Protein AF-A0AAV7YQW1-F1 (afdb_monomer_lite)

Radius of gyration: 39.52 Å; chains: 1; bounding box: 103×61×110 Å

Sequence (310 aa):
MSLFKKTLNNFKSLTEINNVIDSEIGITKYYQNITKQQKNMQTVLGKWSEGESEFKEISNLLNRLIDLNAKRIESSGTIQKARTDFTKSLQVILARYKQYLGVQKVTKQKQSKFQSAEKALSNAKKNLEKAKKKSNFEMKRPILQSAVEKRETDFKKSRREAKVAEENRKQTFKEFQDFKLKTIKDAYTNLYQARLGVIEEEVERLEEQLNELNELPSEIKFSESESESGSVSGSGSGSGSGSGSGSNESEKNESEKDSEQEKEKKEKKEESEEEEVEEDVSSEDEQKEEEKKEEESEETASSDENSEED

Foldseek 3Di:
DDPLVVLLLDPDDLVSLVVSLVVLVVVLVVLVVVLVVLVVVLVVLLVVLVVPPVCVLVSVLSVVVSVLSVVLSVLSVLLSVLSVVLSVLSVVLSVLVVVLVVLVVVLVVLVVQLVVLVVQLVVLVVVLVVLVPDPCNVVCVVVSVVSNVVSVVSNVVSVVVSVVSVVVSVVSVVVSSVSSVVSNVVSVVSSVVSVVVSVVSVVVSVVVSVVSVVPDDPVPVPPPPPPPPDDDDDDDDDDDDDDDDDDDDDDDDDDDDDDDDDDDDDDDDDDDDDDDDDDDDDDPDDPDDDPPDPPPPPDDDDDDDDDDDD

Structure (mmCIF, N/CA/C/O backbone):
data_AF-A0AAV7YQW1-F1
#
_entry.id   AF-A0AAV7YQW1-F1
#
loop_
_atom_site.group_PDB
_atom_site.id
_atom_site.type_symbol
_atom_site.label_atom_id
_atom_site.label_alt_id
_atom_site.label_comp_id
_atom_site.label_asym_id
_atom_site.label_entity_id
_atom_site.label_seq_id
_atom_site.pdbx_PDB_ins_code
_atom_site.Cartn_x
_atom_site.Cartn_y
_atom_site.Cartn_z
_atom_site.occupancy
_atom_site.B_iso_or_equiv
_atom_site.auth_seq_id
_atom_site.auth_comp_id
_atom_site.auth_asym_id
_atom_site.auth_atom_id
_atom_site.pdbx_PDB_model_num
ATOM 1 N N . MET A 1 1 ? -12.960 -15.767 4.783 1.00 50.69 1 MET A N 1
ATOM 2 C CA . MET A 1 1 ? -11.876 -14.750 4.750 1.00 50.69 1 MET A CA 1
ATOM 3 C C . MET A 1 1 ? -12.502 -13.437 4.279 1.00 50.69 1 MET A C 1
ATOM 5 O O . MET A 1 1 ? -13.145 -13.471 3.239 1.00 50.69 1 MET A O 1
ATOM 9 N N . SER A 1 2 ? -12.431 -12.338 5.045 1.00 72.38 2 SER A N 1
ATOM 10 C CA . SER A 1 2 ? -13.184 -11.106 4.724 1.00 72.38 2 SER A CA 1
ATOM 11 C C . SER A 1 2 ? -12.740 -10.471 3.395 1.00 72.38 2 SER A C 1
ATOM 13 O O . SER A 1 2 ? -11.557 -10.529 3.046 1.00 72.38 2 SER A O 1
ATOM 15 N N . LEU A 1 3 ? -13.680 -9.847 2.668 1.00 70.88 3 LEU A N 1
ATOM 16 C CA . LEU A 1 3 ? -13.416 -9.100 1.424 1.00 70.88 3 LEU A CA 1
ATOM 17 C C . LEU A 1 3 ? -12.273 -8.090 1.607 1.00 70.88 3 LEU A C 1
ATOM 19 O O . LEU A 1 3 ? -11.372 -8.017 0.781 1.00 70.88 3 LEU A O 1
ATOM 23 N N . PHE A 1 4 ? -12.243 -7.416 2.756 1.00 71.19 4 PHE A N 1
ATOM 24 C CA . PHE A 1 4 ? -11.226 -6.435 3.127 1.00 71.19 4 PHE A CA 1
ATOM 25 C C . PHE A 1 4 ? -9.796 -7.008 3.162 1.00 71.19 4 PHE A C 1
ATOM 27 O O . PHE A 1 4 ? -8.886 -6.461 2.538 1.00 71.19 4 PHE A O 1
ATOM 34 N N . LYS A 1 5 ? -9.597 -8.171 3.802 1.00 74.12 5 LYS A N 1
ATOM 35 C CA . LYS A 1 5 ? -8.290 -8.855 3.839 1.00 74.12 5 LYS A CA 1
ATOM 36 C C . LYS A 1 5 ? -7.854 -9.309 2.442 1.00 74.12 5 LYS A C 1
ATOM 38 O O . LYS A 1 5 ? -6.669 -9.258 2.113 1.00 74.12 5 LYS A O 1
ATOM 43 N N . LYS A 1 6 ? -8.807 -9.738 1.604 1.00 77.69 6 LYS A N 1
ATOM 44 C CA . LYS A 1 6 ? -8.542 -10.129 0.212 1.00 77.69 6 LYS A CA 1
ATOM 45 C C . LYS A 1 6 ? -8.107 -8.927 -0.631 1.00 77.69 6 LYS A C 1
ATOM 47 O O . LYS A 1 6 ? -7.134 -9.064 -1.372 1.00 77.69 6 LYS A O 1
ATOM 52 N N . THR A 1 7 ? -8.769 -7.778 -0.489 1.00 78.44 7 THR A N 1
ATOM 53 C CA . THR A 1 7 ? -8.411 -6.526 -1.176 1.00 78.44 7 THR A CA 1
ATOM 54 C C . THR A 1 7 ? -7.028 -6.046 -0.755 1.00 78.44 7 THR A C 1
ATOM 56 O O . THR A 1 7 ? -6.182 -5.799 -1.606 1.00 78.44 7 THR A O 1
ATOM 59 N N . LEU A 1 8 ? -6.729 -6.023 0.545 1.00 75.06 8 LEU A N 1
ATOM 60 C CA . LEU A 1 8 ? -5.418 -5.595 1.036 1.00 75.06 8 LEU A CA 1
ATOM 61 C C . LEU A 1 8 ? -4.278 -6.494 0.555 1.00 75.06 8 LEU A C 1
ATOM 63 O O . LEU A 1 8 ? -3.253 -5.999 0.091 1.00 75.06 8 LEU A O 1
ATOM 67 N N . ASN A 1 9 ? -4.459 -7.813 0.559 1.00 75.50 9 ASN A N 1
ATOM 68 C CA . ASN A 1 9 ? -3.420 -8.720 0.072 1.00 75.50 9 ASN A CA 1
ATOM 69 C C . ASN A 1 9 ? -3.227 -8.643 -1.449 1.00 75.50 9 ASN A C 1
ATOM 71 O O . ASN A 1 9 ? -2.113 -8.850 -1.924 1.00 75.50 9 ASN A O 1
ATOM 75 N N . ASN A 1 10 ? -4.258 -8.266 -2.209 1.00 81.50 10 ASN A N 1
ATOM 76 C CA . ASN A 1 10 ? -4.250 -8.367 -3.671 1.00 81.50 10 ASN A CA 1
ATOM 77 C C . ASN A 1 10 ? -4.468 -7.045 -4.417 1.00 81.50 10 ASN A C 1
ATOM 79 O O . ASN A 1 10 ? -4.730 -7.100 -5.617 1.00 81.50 10 ASN A O 1
ATOM 83 N N . PHE A 1 11 ? -4.368 -5.887 -3.752 1.00 84.94 11 PHE A N 1
ATOM 84 C CA . PHE A 1 11 ? -4.568 -4.609 -4.438 1.00 84.94 11 PHE A CA 1
ATOM 85 C C . PHE A 1 11 ? -3.606 -4.458 -5.626 1.00 84.94 11 PHE A C 1
ATOM 87 O O . PHE A 1 11 ? -2.421 -4.801 -5.549 1.00 84.94 11 PHE A O 1
ATOM 94 N N . LYS A 1 12 ? -4.157 -3.959 -6.728 1.00 81.75 12 LYS A N 1
ATOM 95 C CA . LYS A 1 12 ? -3.535 -3.763 -8.036 1.00 81.75 12 LYS A CA 1
ATOM 96 C C . LYS A 1 12 ? -3.369 -2.287 -8.385 1.00 81.75 12 LYS A C 1
ATOM 98 O O . LYS A 1 12 ? -2.669 -1.990 -9.350 1.00 81.75 12 LYS A O 1
ATOM 103 N N . SER A 1 13 ? -4.004 -1.379 -7.643 1.00 86.38 13 SER A N 1
ATOM 104 C CA . SER A 1 13 ? -3.960 0.060 -7.915 1.00 86.38 13 SER A CA 1
ATOM 105 C C . SER A 1 13 ? -3.781 0.907 -6.653 1.00 86.38 13 SER A C 1
ATOM 107 O O . SER A 1 13 ? -4.060 0.465 -5.538 1.00 86.38 13 SER A O 1
ATOM 109 N N . LEU A 1 14 ? -3.325 2.153 -6.844 1.00 89.19 14 LEU A N 1
ATOM 110 C CA . LEU A 1 14 ? -3.267 3.170 -5.784 1.00 89.19 14 LEU A CA 1
ATOM 111 C C . LEU A 1 14 ? -4.664 3.494 -5.241 1.00 89.19 14 LEU A C 1
ATOM 113 O O . LEU A 1 14 ? -4.832 3.679 -4.041 1.00 89.19 14 LEU A O 1
ATOM 117 N N . THR A 1 15 ? -5.664 3.520 -6.118 1.00 90.81 15 THR A N 1
ATOM 118 C CA . THR A 1 15 ? -7.053 3.807 -5.756 1.00 90.81 15 THR A CA 1
ATOM 119 C C . THR A 1 15 ? -7.595 2.787 -4.760 1.00 90.81 15 THR A C 1
ATOM 121 O O . THR A 1 15 ? -8.199 3.166 -3.765 1.00 90.81 15 THR A O 1
ATOM 124 N N . GLU A 1 16 ? -7.329 1.495 -4.966 1.00 89.94 16 GLU A N 1
ATOM 125 C CA . GLU A 1 16 ? -7.819 0.443 -4.066 1.00 89.94 16 GLU A CA 1
ATOM 126 C C . GLU A 1 16 ? -7.273 0.577 -2.639 1.00 89.94 16 GLU A C 1
ATOM 128 O O . GLU A 1 16 ? -8.027 0.416 -1.681 1.00 89.94 16 GLU A O 1
ATOM 133 N N . ILE A 1 17 ? -5.982 0.885 -2.476 1.00 90.94 17 ILE A N 1
ATOM 134 C CA . ILE A 1 17 ? -5.391 1.075 -1.144 1.00 90.94 17 ILE A CA 1
ATOM 135 C C . ILE A 1 17 ? -5.824 2.403 -0.506 1.00 90.94 17 ILE A C 1
ATOM 137 O O . ILE A 1 17 ? -6.075 2.424 0.697 1.00 90.94 17 ILE A O 1
ATOM 141 N N . ASN A 1 18 ? -5.987 3.477 -1.285 1.00 92.62 18 ASN A N 1
ATOM 142 C CA . ASN A 1 18 ? -6.520 4.747 -0.780 1.00 92.62 18 ASN A CA 1
ATOM 143 C C . ASN A 1 18 ? -7.949 4.580 -0.259 1.00 92.62 18 ASN A C 1
ATOM 145 O O . ASN A 1 18 ? -8.215 4.944 0.878 1.00 92.62 18 ASN A O 1
ATOM 149 N N . ASN A 1 19 ? -8.827 3.911 -1.013 1.00 92.62 19 ASN A N 1
ATOM 150 C CA . ASN A 1 19 ? -10.202 3.649 -0.579 1.00 92.62 19 ASN A CA 1
ATOM 151 C C . ASN A 1 19 ? -10.252 2.883 0.754 1.00 92.62 19 ASN A C 1
ATOM 153 O O . ASN A 1 19 ? -11.117 3.131 1.595 1.00 92.62 19 ASN A O 1
ATOM 157 N N . VAL A 1 20 ? -9.321 1.945 0.957 1.00 91.56 20 VAL A N 1
ATOM 158 C CA . VAL A 1 20 ? -9.188 1.206 2.218 1.00 91.56 20 VAL A CA 1
ATOM 159 C C . VAL A 1 20 ? -8.717 2.121 3.355 1.00 91.56 20 VAL A C 1
ATOM 161 O O . VAL A 1 20 ? -9.287 2.064 4.443 1.00 91.56 20 VAL A O 1
ATOM 164 N N . ILE A 1 21 ? -7.723 2.978 3.110 1.00 93.81 21 ILE A N 1
ATOM 165 C CA . ILE A 1 21 ? -7.244 3.970 4.085 1.00 93.81 21 ILE A CA 1
ATOM 166 C C . ILE A 1 21 ? -8.373 4.932 4.474 1.00 93.81 21 ILE A C 1
ATOM 168 O O . ILE A 1 21 ? -8.630 5.114 5.661 1.00 93.81 21 ILE A O 1
ATOM 172 N N . ASP A 1 22 ? -9.084 5.490 3.497 1.00 94.38 22 ASP A N 1
ATOM 173 C CA . ASP A 1 22 ? -10.177 6.439 3.722 1.00 94.38 22 ASP A CA 1
ATOM 174 C C . ASP A 1 22 ? -11.317 5.803 4.520 1.00 94.38 22 ASP A C 1
ATOM 176 O O . ASP A 1 22 ? -11.851 6.412 5.451 1.00 94.38 22 ASP A O 1
ATOM 180 N N . SER A 1 23 ? -11.636 4.539 4.222 1.00 93.12 23 SER A N 1
ATOM 181 C CA . SER A 1 23 ? -12.616 3.764 4.987 1.00 93.12 23 SER A CA 1
ATOM 182 C C . SER A 1 23 ? -12.191 3.597 6.451 1.00 93.12 23 SER A C 1
ATOM 184 O O . SER A 1 23 ? -12.998 3.815 7.353 1.00 93.12 23 SER A O 1
ATOM 186 N N . GLU A 1 24 ? -10.927 3.254 6.722 1.00 92.75 24 GLU A N 1
ATOM 187 C CA . GLU A 1 24 ? -10.419 3.102 8.095 1.00 92.75 24 GLU A CA 1
ATOM 188 C C . GLU A 1 24 ? -10.334 4.435 8.853 1.00 92.75 24 GLU A C 1
ATOM 190 O O . GLU A 1 24 ? -10.650 4.491 10.047 1.00 92.75 24 GLU A O 1
ATOM 195 N N . ILE A 1 25 ? -9.995 5.531 8.169 1.00 93.44 25 ILE A N 1
ATOM 196 C CA . ILE A 1 25 ? -10.067 6.886 8.732 1.00 93.44 25 ILE A CA 1
ATOM 197 C C . ILE A 1 25 ? -11.514 7.223 9.106 1.00 93.44 25 ILE A C 1
ATOM 199 O O . ILE A 1 25 ? -11.765 7.709 10.212 1.00 93.44 25 ILE A O 1
ATOM 203 N N . GLY A 1 26 ? -12.472 6.941 8.218 1.00 93.75 26 GLY A N 1
ATOM 204 C CA . GLY A 1 26 ? -13.898 7.143 8.470 1.00 93.75 26 GLY A CA 1
ATOM 205 C C . GLY A 1 26 ? -14.388 6.361 9.689 1.00 93.75 26 GLY A C 1
ATOM 206 O O . GLY A 1 26 ? -15.017 6.932 10.580 1.00 93.75 26 GLY A O 1
ATOM 207 N N . ILE A 1 27 ? -14.020 5.080 9.786 1.00 91.75 27 ILE A N 1
ATOM 208 C CA . ILE A 1 27 ? -14.344 4.238 10.943 1.00 91.75 27 ILE A CA 1
ATOM 209 C C . ILE A 1 27 ? -13.720 4.806 12.227 1.00 91.75 27 ILE A C 1
ATOM 211 O O . ILE A 1 27 ? -14.386 4.875 13.258 1.00 91.75 27 ILE A O 1
ATOM 215 N N . THR A 1 28 ? -12.464 5.249 12.180 1.00 91.31 28 THR A N 1
ATOM 216 C CA . THR A 1 28 ? -11.779 5.829 13.347 1.00 91.31 28 THR A CA 1
ATOM 217 C C . THR A 1 28 ? -12.490 7.091 13.845 1.00 91.31 28 THR A C 1
ATOM 219 O O . THR A 1 28 ? -12.771 7.200 15.039 1.00 91.31 28 THR A O 1
ATOM 222 N N . LYS A 1 29 ? -12.869 8.002 12.938 1.00 92.50 29 LYS A N 1
ATOM 223 C CA . LYS A 1 29 ? -13.653 9.206 13.269 1.00 92.50 29 LYS A CA 1
ATOM 224 C C . LYS A 1 29 ? -15.017 8.862 13.871 1.00 92.50 29 LYS A C 1
ATOM 226 O O . LYS A 1 29 ? -15.443 9.494 14.836 1.00 92.50 29 LYS A O 1
ATOM 231 N N . TYR A 1 30 ? -15.689 7.844 13.334 1.00 92.75 30 TYR A N 1
ATOM 232 C CA . TYR A 1 30 ? -16.965 7.366 13.866 1.00 92.75 30 TYR A CA 1
ATOM 233 C C . TYR A 1 30 ? -16.835 6.886 15.321 1.00 92.75 30 TYR A C 1
ATOM 235 O O . TYR A 1 30 ? -17.605 7.320 16.179 1.00 92.75 30 TYR A O 1
ATOM 243 N N . TYR A 1 31 ? -15.817 6.077 15.634 1.00 89.75 31 TYR A N 1
ATOM 244 C CA . TYR A 1 31 ? -15.566 5.629 17.009 1.00 89.75 31 TYR A CA 1
ATOM 245 C C . TYR A 1 31 ? -15.214 6.781 17.956 1.00 89.75 31 TYR A C 1
ATOM 247 O O . TYR A 1 31 ? -15.707 6.808 19.081 1.00 89.75 31 TYR A O 1
ATOM 255 N N . GLN A 1 32 ? -14.423 7.759 17.508 1.00 90.06 32 GLN A N 1
ATOM 256 C CA . GLN A 1 32 ? -14.133 8.957 18.304 1.00 90.06 32 GLN A CA 1
ATOM 257 C C . GLN A 1 32 ? -15.413 9.725 18.661 1.00 90.06 32 GLN A C 1
ATOM 259 O O . GLN A 1 32 ? -15.567 10.181 19.797 1.00 90.06 32 GLN A O 1
ATOM 264 N N . ASN A 1 33 ? -16.354 9.834 17.718 1.00 92.94 33 ASN A N 1
ATOM 265 C CA . ASN A 1 33 ? -17.641 10.475 17.970 1.00 92.94 33 ASN A CA 1
ATOM 266 C C . ASN A 1 33 ? -18.491 9.694 18.985 1.00 92.94 33 ASN A C 1
ATOM 268 O O . ASN A 1 33 ? -19.033 10.301 19.907 1.00 92.94 33 ASN A O 1
ATOM 272 N N . ILE A 1 34 ? -18.551 8.361 18.876 1.00 91.00 34 ILE A N 1
ATOM 273 C CA . ILE A 1 34 ? -19.224 7.514 19.878 1.00 91.00 34 ILE A CA 1
ATOM 274 C C . ILE A 1 34 ? -18.603 7.725 21.259 1.00 91.00 34 ILE A C 1
ATOM 276 O O . ILE A 1 34 ? -19.323 7.976 22.221 1.00 91.00 34 ILE A O 1
ATOM 280 N N . THR A 1 35 ? -17.274 7.688 21.371 1.00 91.25 35 THR A N 1
ATOM 281 C CA . THR A 1 35 ? -16.586 7.913 22.648 1.00 91.25 35 THR A CA 1
ATOM 282 C C . THR A 1 35 ? -16.907 9.286 23.235 1.00 91.25 35 THR A C 1
ATOM 284 O O . THR A 1 35 ? -17.133 9.404 24.438 1.00 91.25 35 THR A O 1
ATOM 287 N N . LYS A 1 36 ? -16.988 10.332 22.404 1.00 92.62 36 LYS A N 1
ATOM 288 C CA . LYS A 1 36 ? -17.414 11.665 22.849 1.00 92.62 36 LYS A CA 1
ATOM 289 C C . LYS A 1 36 ? -18.846 11.651 23.395 1.00 92.62 36 LYS A C 1
ATOM 291 O O . LYS A 1 36 ? -19.094 12.215 24.457 1.00 92.62 36 LYS A O 1
ATOM 296 N N . GLN A 1 37 ? -19.776 10.991 22.704 1.00 92.75 37 GLN A N 1
ATOM 297 C CA . GLN A 1 37 ? -21.162 10.854 23.164 1.00 92.75 37 GLN A CA 1
ATOM 298 C C . GLN A 1 37 ? -21.254 10.077 24.486 1.00 92.75 37 GLN A C 1
ATOM 300 O O . GLN A 1 37 ? -21.963 10.508 25.391 1.00 92.75 37 GLN A O 1
ATOM 305 N N . GLN A 1 38 ? -20.487 8.994 24.639 1.00 91.12 38 GLN A N 1
ATOM 306 C CA . GLN A 1 38 ? -20.429 8.212 25.878 1.00 91.12 38 GLN A CA 1
ATOM 307 C C . GLN A 1 38 ? -19.903 9.040 27.061 1.00 91.12 38 GLN A C 1
ATOM 309 O O . GLN A 1 38 ? -20.485 8.986 28.141 1.00 91.12 38 GLN A O 1
ATOM 314 N N . LYS A 1 39 ? -18.860 9.859 26.859 1.00 92.31 39 LYS A N 1
ATOM 315 C CA . LYS A 1 39 ? -18.351 10.783 27.892 1.00 92.31 39 LYS A CA 1
ATOM 316 C C . LYS A 1 39 ? -19.388 11.834 28.298 1.00 92.31 39 LYS A C 1
ATOM 318 O O . LYS A 1 39 ? -19.553 12.126 29.482 1.00 92.31 39 LYS A O 1
ATOM 323 N N . ASN A 1 40 ? -20.116 12.386 27.326 1.00 92.38 40 ASN A N 1
ATOM 324 C CA . ASN A 1 40 ? -21.195 13.334 27.606 1.00 92.38 40 ASN A CA 1
ATOM 325 C C . ASN A 1 40 ? -22.313 12.675 28.426 1.00 92.38 40 ASN A C 1
ATOM 327 O O . ASN A 1 40 ? -22.770 13.257 29.405 1.00 92.38 40 ASN A O 1
ATOM 331 N N . MET A 1 41 ? -22.714 11.452 28.062 1.00 90.69 41 MET A N 1
ATOM 332 C CA . MET A 1 41 ? -23.709 10.674 28.804 1.00 90.69 41 MET A CA 1
ATOM 333 C C . MET A 1 41 ? -23.277 10.444 30.257 1.00 90.69 41 MET A C 1
ATOM 335 O O . MET A 1 41 ? -24.069 10.688 31.159 1.00 90.69 41 MET A O 1
ATOM 339 N N . GLN A 1 42 ? -22.019 10.062 30.503 1.00 90.38 42 GLN A N 1
ATOM 340 C CA . GLN A 1 42 ? -21.493 9.919 31.869 1.00 90.38 42 GLN A CA 1
ATOM 341 C C . GLN A 1 42 ? -21.563 11.210 32.670 1.00 90.38 42 GLN A C 1
ATOM 343 O O . GLN A 1 42 ? -21.934 11.190 33.835 1.00 90.38 42 GLN A O 1
ATOM 348 N N . THR A 1 43 ? -21.229 12.336 32.039 1.00 90.69 43 THR A N 1
ATOM 349 C CA . THR A 1 43 ? -21.280 13.644 32.699 1.00 90.69 43 THR A CA 1
ATOM 350 C C . THR A 1 43 ? -22.711 13.995 33.108 1.00 90.69 43 THR A C 1
ATOM 352 O O . THR A 1 43 ? -22.928 14.546 34.183 1.00 90.69 43 THR A O 1
ATOM 355 N N . VAL A 1 44 ? -23.696 13.682 32.261 1.00 90.69 44 VAL A N 1
ATOM 356 C CA . VAL A 1 44 ? -25.116 13.902 32.572 1.00 90.69 44 VAL A CA 1
ATOM 357 C C . VAL A 1 44 ? -25.581 12.972 33.693 1.00 90.69 44 VAL A C 1
ATOM 359 O O . VAL A 1 44 ? -26.212 13.448 34.631 1.00 90.69 44 VAL A O 1
ATOM 362 N N . LEU A 1 45 ? -25.232 11.682 33.632 1.00 87.25 45 LEU A N 1
ATOM 363 C CA . LEU A 1 45 ? -25.583 10.710 34.673 1.00 87.25 45 LEU A CA 1
ATOM 364 C C . LEU A 1 45 ? -24.959 11.065 36.029 1.00 87.25 45 LEU A C 1
ATOM 366 O O . LEU A 1 45 ? -25.647 10.970 37.037 1.00 87.25 45 LEU A O 1
ATOM 370 N N . GLY A 1 46 ? -23.707 11.532 36.054 1.00 88.38 46 GLY A N 1
ATOM 371 C CA . GLY A 1 46 ? -23.040 11.957 37.290 1.00 88.38 46 GLY A CA 1
ATOM 372 C C . GLY A 1 46 ? -23.692 13.188 37.917 1.00 88.38 46 GLY A C 1
ATOM 373 O O . GLY A 1 46 ? -23.978 13.210 39.105 1.00 88.38 46 GLY A O 1
ATOM 374 N N . LYS A 1 47 ? -24.048 14.193 37.109 1.00 89.31 47 LYS A N 1
ATOM 375 C CA . LYS A 1 47 ? -24.803 15.355 37.613 1.00 89.31 47 LYS A CA 1
ATOM 376 C C . LYS A 1 47 ? -26.179 14.972 38.155 1.00 89.31 47 LYS A C 1
ATOM 378 O O . LYS A 1 47 ? -26.684 15.622 39.064 1.00 89.31 47 LYS A O 1
ATOM 383 N N . TRP A 1 48 ? -26.808 13.958 37.565 1.00 86.31 48 TRP A N 1
ATOM 384 C CA . TRP A 1 48 ? -28.098 13.467 38.033 1.00 86.31 48 TRP A CA 1
ATOM 385 C C . TRP A 1 48 ? -27.964 12.696 39.354 1.00 86.31 48 TRP A C 1
ATOM 387 O O . TRP A 1 48 ? -28.744 12.949 40.270 1.00 86.31 48 TRP A O 1
ATOM 397 N N . SER A 1 49 ? -26.933 11.852 39.504 1.00 85.94 49 SER A N 1
ATOM 398 C CA . SER A 1 49 ? -26.673 11.125 40.756 1.00 85.94 49 SER A CA 1
ATOM 399 C C . SER A 1 49 ? -26.339 12.054 41.930 1.00 85.94 49 SER A C 1
ATOM 401 O O . SER A 1 49 ? -26.702 11.746 43.065 1.00 85.94 49 SER A O 1
ATOM 403 N N . GLU A 1 50 ? -25.712 13.207 41.674 1.00 84.06 50 GLU A N 1
ATOM 404 C CA . GLU A 1 50 ? -25.463 14.264 42.670 1.00 84.06 50 GLU A CA 1
ATOM 405 C C . GLU A 1 50 ? -26.754 14.955 43.156 1.00 84.06 50 GLU A C 1
ATOM 407 O O . GLU A 1 50 ? -26.817 15.418 44.296 1.00 84.06 50 GLU A O 1
ATOM 412 N N . GLY A 1 51 ? -27.782 15.036 42.303 1.00 77.50 51 GLY A N 1
ATOM 413 C CA . GLY A 1 51 ? -29.048 15.717 42.597 1.00 77.50 51 GLY A CA 1
ATOM 414 C C . GLY A 1 51 ? -30.029 14.901 43.446 1.00 77.50 51 GLY A C 1
ATOM 415 O O . GLY A 1 51 ? -30.831 15.483 44.177 1.00 77.50 51 GLY A O 1
ATOM 416 N N . GLU A 1 52 ? -29.956 13.568 43.404 1.00 68.62 52 GLU A N 1
ATOM 417 C CA . GLU A 1 52 ? -30.836 12.664 44.162 1.00 68.62 52 GLU A CA 1
ATOM 418 C C . GLU A 1 52 ? -30.271 12.287 45.542 1.00 68.62 52 GLU A C 1
ATOM 420 O O . GLU A 1 52 ? -30.040 11.122 45.868 1.00 68.62 52 GLU A O 1
ATOM 425 N N . SER A 1 53 ? -30.075 13.283 46.409 1.00 64.56 53 SER A N 1
ATOM 426 C CA . SER A 1 53 ? -29.589 13.037 47.780 1.00 64.56 53 SER A CA 1
ATOM 427 C C . SER A 1 53 ? -30.535 12.178 48.643 1.00 64.56 53 SER A C 1
ATOM 429 O O . SER A 1 53 ? -30.095 11.566 49.621 1.00 64.56 53 SER A O 1
ATOM 431 N N . GLU A 1 54 ? -31.816 12.105 48.265 1.00 72.56 54 GLU A N 1
ATOM 432 C CA . GLU A 1 54 ? -32.860 11.336 48.954 1.00 72.56 54 GLU A CA 1
ATOM 433 C C . GLU A 1 54 ? -32.799 9.828 48.640 1.00 72.56 54 GLU A C 1
ATOM 435 O O . GLU A 1 54 ? -33.212 9.022 49.472 1.00 72.56 54 GLU A O 1
ATOM 440 N N . PHE A 1 55 ? -32.189 9.424 47.517 1.00 79.00 55 PHE A N 1
ATOM 441 C CA . PHE A 1 55 ? -32.076 8.025 47.085 1.00 79.00 55 PHE A CA 1
ATOM 442 C C . PHE A 1 55 ? -30.612 7.572 47.013 1.00 79.00 55 PHE A C 1
ATOM 444 O O . PHE A 1 55 ? -30.075 7.243 45.954 1.00 79.00 55 PHE A O 1
ATOM 451 N N . LYS A 1 56 ? -29.942 7.529 48.173 1.00 81.75 56 LYS A N 1
ATOM 452 C CA . LYS A 1 56 ? -28.508 7.180 48.282 1.00 81.75 56 LYS A CA 1
ATOM 453 C C . LYS A 1 56 ? -28.127 5.865 47.596 1.00 81.75 56 LYS A C 1
ATOM 455 O O . LYS A 1 56 ? -27.042 5.773 47.034 1.00 81.75 56 LYS A O 1
ATOM 460 N N . GLU A 1 57 ? -28.991 4.855 47.640 1.00 81.19 57 GLU A N 1
ATOM 461 C CA . GLU A 1 57 ? -28.743 3.553 47.005 1.00 81.19 57 GLU A CA 1
ATOM 462 C C . GLU A 1 57 ? -28.717 3.659 45.473 1.00 81.19 57 GLU A C 1
ATOM 464 O O . GLU A 1 57 ? -27.807 3.128 44.837 1.00 81.19 57 GLU A O 1
ATOM 469 N N . ILE A 1 58 ? -29.642 4.430 44.891 1.00 81.06 58 ILE A N 1
ATOM 470 C CA . ILE A 1 58 ? -29.696 4.710 43.450 1.00 81.06 58 ILE A CA 1
ATOM 471 C C . ILE A 1 58 ? -28.482 5.545 43.030 1.00 81.06 58 ILE A C 1
ATOM 473 O O . ILE A 1 58 ? -27.815 5.212 42.051 1.00 81.06 58 ILE A O 1
ATOM 477 N N . SER A 1 59 ? -28.137 6.582 43.799 1.00 84.81 59 SER A N 1
ATOM 478 C CA . SER A 1 59 ? -26.947 7.406 43.544 1.00 84.81 59 SER A CA 1
ATOM 479 C C . SER A 1 59 ? -25.656 6.571 43.569 1.00 84.81 59 SER A C 1
ATOM 481 O O . SER A 1 59 ? -24.834 6.668 42.655 1.00 84.81 59 SER A O 1
ATOM 483 N N . ASN A 1 60 ? -25.505 5.670 44.548 1.00 85.25 60 ASN A N 1
ATOM 484 C CA . ASN A 1 60 ? -24.361 4.759 44.635 1.00 85.25 60 ASN A CA 1
ATOM 485 C C . ASN A 1 60 ? -24.280 3.800 43.436 1.00 85.25 60 ASN A C 1
ATOM 487 O O . ASN A 1 60 ? -23.198 3.637 42.871 1.00 85.25 60 ASN A O 1
ATOM 491 N N . LEU A 1 61 ? -25.404 3.204 43.020 1.00 83.75 61 LEU A N 1
ATOM 492 C CA . LEU A 1 61 ? -25.458 2.350 41.829 1.00 83.75 61 LEU A CA 1
ATOM 493 C C . LEU A 1 61 ? -25.060 3.127 40.568 1.00 83.75 61 LEU A C 1
ATOM 495 O O . LEU A 1 61 ? -24.240 2.656 39.782 1.00 83.75 61 LEU A O 1
ATOM 499 N N . LEU A 1 62 ? -25.621 4.323 40.368 1.00 85.06 62 LEU A N 1
ATOM 500 C CA . LEU A 1 62 ? -25.311 5.163 39.211 1.00 85.06 62 LEU A CA 1
ATOM 501 C C . LEU A 1 62 ? -23.823 5.493 39.146 1.00 85.06 62 LEU A C 1
ATOM 503 O O . LEU A 1 62 ? -23.231 5.388 38.074 1.00 85.06 62 LEU A O 1
ATOM 507 N N . ASN A 1 63 ? -23.206 5.829 40.281 1.00 87.31 63 ASN A N 1
ATOM 508 C CA . ASN A 1 63 ? -21.773 6.105 40.348 1.00 87.31 63 ASN A CA 1
ATOM 509 C C . ASN A 1 63 ? -20.944 4.873 39.945 1.00 87.31 63 ASN A C 1
ATOM 511 O O . ASN A 1 63 ? -20.050 4.992 39.107 1.00 87.31 63 ASN A O 1
ATOM 515 N N . ARG A 1 64 ? -21.302 3.671 40.422 1.00 86.56 64 ARG A N 1
ATOM 516 C CA . ARG A 1 64 ? -20.644 2.420 39.995 1.00 86.56 64 ARG A CA 1
ATOM 517 C C . ARG A 1 64 ? -20.819 2.153 38.496 1.00 86.56 64 ARG A C 1
ATOM 519 O O . ARG A 1 64 ? -19.854 1.826 37.808 1.00 86.56 64 ARG A O 1
ATOM 526 N N . LEU A 1 65 ? -22.020 2.349 37.944 1.00 85.62 65 LEU A N 1
ATOM 527 C CA . LEU A 1 65 ? -22.271 2.201 36.503 1.00 85.62 65 LEU A CA 1
ATOM 528 C C . LEU A 1 65 ? -21.486 3.225 35.664 1.00 85.62 65 LEU A C 1
ATOM 530 O O . LEU A 1 65 ? -21.004 2.891 34.575 1.00 85.62 65 LEU A O 1
ATOM 534 N N . ILE A 1 66 ? -21.325 4.456 36.161 1.00 89.75 66 ILE A N 1
ATOM 535 C CA . ILE A 1 66 ? -20.495 5.494 35.535 1.00 89.75 66 ILE A CA 1
ATOM 536 C C . ILE A 1 66 ? -19.031 5.050 35.493 1.00 89.75 66 ILE A C 1
ATOM 538 O O . ILE A 1 66 ? -18.427 5.139 34.418 1.00 89.75 66 ILE A O 1
ATOM 542 N N . ASP A 1 67 ? -18.497 4.526 36.600 1.00 90.25 67 ASP A N 1
ATOM 543 C CA . ASP A 1 67 ? -17.125 4.013 36.696 1.00 90.25 67 ASP A CA 1
ATOM 544 C C . ASP A 1 67 ? -16.893 2.837 35.739 1.00 90.25 67 ASP A C 1
ATOM 546 O O . ASP A 1 67 ? -15.910 2.812 34.991 1.00 90.25 67 ASP A O 1
ATOM 550 N N . LEU A 1 68 ? -17.836 1.892 35.670 1.00 87.81 68 LEU A N 1
ATOM 551 C CA . LEU A 1 68 ? -17.772 0.770 34.728 1.00 87.81 68 LEU A CA 1
ATOM 552 C C . LEU A 1 68 ? -17.776 1.262 33.278 1.00 87.81 68 LEU A C 1
ATOM 554 O O . LEU A 1 68 ? -16.961 0.825 32.460 1.00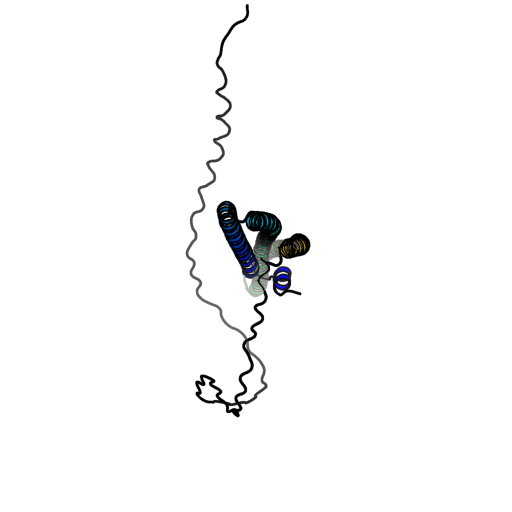 87.81 68 LEU A O 1
ATOM 558 N N . ASN A 1 69 ? -18.621 2.240 32.946 1.00 88.00 69 ASN A N 1
ATOM 559 C CA . ASN A 1 69 ? -18.609 2.837 31.615 1.00 88.00 69 ASN A CA 1
ATOM 560 C C . ASN A 1 69 ? -17.327 3.658 31.343 1.00 88.00 69 ASN A C 1
ATOM 562 O O . ASN A 1 69 ? -16.941 3.817 30.184 1.00 88.00 69 ASN A O 1
ATOM 566 N N . ALA A 1 70 ? -16.630 4.156 32.372 1.00 90.50 70 ALA A N 1
ATOM 567 C CA . ALA A 1 70 ? -15.374 4.892 32.204 1.00 90.50 70 ALA A CA 1
ATOM 568 C C . ALA A 1 70 ? -14.256 3.936 31.794 1.00 90.50 70 ALA A C 1
ATOM 570 O O . ALA A 1 70 ? -13.576 4.191 30.796 1.00 90.50 70 ALA A O 1
ATOM 571 N N . LYS A 1 71 ? -14.175 2.778 32.463 1.00 90.19 71 LYS A N 1
ATOM 572 C CA . LYS A 1 71 ? -13.307 1.666 32.050 1.00 90.19 71 LYS A CA 1
ATOM 573 C C . LYS A 1 71 ? -13.600 1.251 30.600 1.00 90.19 71 LYS A C 1
ATOM 575 O O . LYS A 1 71 ? -12.682 1.055 29.813 1.00 90.19 71 LYS A O 1
ATOM 580 N N . ARG A 1 72 ? -14.875 1.205 30.188 1.00 89.00 72 ARG A N 1
ATOM 581 C CA . ARG A 1 72 ? -15.267 0.899 28.794 1.00 89.00 72 ARG A CA 1
ATOM 582 C C . ARG A 1 72 ? -14.765 1.903 27.772 1.00 89.00 72 ARG A C 1
ATOM 584 O O . ARG A 1 72 ? -14.308 1.521 26.693 1.00 89.00 72 ARG A O 1
ATOM 591 N N . ILE A 1 73 ? -14.846 3.186 28.096 1.00 90.44 73 ILE A N 1
ATOM 592 C CA . ILE A 1 73 ? -14.313 4.248 27.244 1.00 90.44 73 ILE A CA 1
ATOM 593 C C . ILE A 1 73 ? -12.791 4.128 27.112 1.00 90.44 73 ILE A C 1
ATOM 595 O O . ILE A 1 73 ? -12.268 4.310 26.010 1.00 90.44 73 ILE A O 1
ATOM 599 N N . GLU A 1 74 ? -12.095 3.788 28.196 1.00 90.56 74 GLU A N 1
ATOM 600 C CA . GLU A 1 74 ? -10.652 3.540 28.190 1.00 90.56 74 GLU A CA 1
ATOM 601 C C . GLU A 1 74 ? -10.286 2.343 27.298 1.00 90.56 74 GLU A C 1
ATOM 603 O O . GLU A 1 74 ? -9.494 2.505 26.364 1.00 90.56 74 GLU A O 1
ATOM 608 N N . SER A 1 75 ? -10.952 1.194 27.471 1.00 89.56 75 SER A N 1
ATOM 609 C CA . SER A 1 75 ? -10.791 0.010 26.611 1.00 89.56 75 SER A CA 1
ATOM 610 C C . SER A 1 75 ? -11.060 0.345 25.129 1.00 89.56 75 SER A C 1
ATOM 612 O O . SER A 1 75 ? -10.287 -0.016 24.237 1.00 89.56 75 SER A O 1
ATOM 614 N N . SER A 1 76 ? -12.107 1.125 24.826 1.00 88.19 76 SER A N 1
ATOM 615 C CA . SER A 1 76 ? -12.381 1.615 23.461 1.00 88.19 76 SER A CA 1
ATOM 616 C C . SER A 1 76 ? -11.227 2.463 22.898 1.00 88.19 76 SER A C 1
ATOM 618 O O . SER A 1 76 ? -10.923 2.387 21.701 1.00 88.19 76 SER A O 1
ATOM 620 N N . GLY A 1 77 ? -10.542 3.234 23.747 1.00 91.06 77 GLY A N 1
ATOM 621 C CA . GLY A 1 77 ? -9.332 3.978 23.395 1.00 91.06 77 GLY A CA 1
ATOM 622 C C . GLY A 1 77 ? -8.206 3.076 22.877 1.00 91.06 77 GLY A C 1
ATOM 623 O O . GLY A 1 77 ? -7.560 3.412 21.880 1.00 91.06 77 GLY A O 1
ATOM 624 N N . THR A 1 78 ? -8.029 1.889 23.463 1.00 91.38 78 THR A N 1
ATOM 625 C CA . THR A 1 78 ? -7.049 0.885 23.011 1.00 91.38 78 THR A CA 1
ATOM 626 C C . THR A 1 78 ? -7.335 0.407 21.585 1.00 91.38 78 THR A C 1
ATOM 628 O O . THR A 1 78 ? -6.428 0.375 20.746 1.00 91.38 78 THR A O 1
ATOM 631 N N . ILE A 1 79 ? -8.602 0.124 21.249 1.00 91.56 79 ILE A N 1
ATOM 632 C CA . ILE A 1 79 ? -8.995 -0.240 19.873 1.00 91.56 79 ILE A CA 1
ATOM 633 C C . ILE A 1 79 ? -8.758 0.926 18.907 1.00 91.56 79 ILE A C 1
ATOM 635 O O . ILE A 1 79 ? -8.269 0.715 17.794 1.00 91.56 79 ILE A O 1
ATOM 639 N N . GLN A 1 80 ? -9.099 2.156 19.302 1.00 91.81 80 GLN A N 1
ATOM 640 C CA . GLN A 1 80 ? -8.903 3.341 18.459 1.00 91.81 80 GLN A CA 1
ATOM 641 C C . GLN A 1 80 ? -7.423 3.588 18.156 1.00 91.81 80 GLN A C 1
ATOM 643 O O . GLN A 1 80 ? -7.065 3.864 17.006 1.00 91.81 80 GLN A O 1
ATOM 648 N N . LYS A 1 81 ? -6.553 3.429 19.158 1.00 93.00 81 LYS A N 1
ATOM 649 C CA . LYS A 1 81 ? -5.100 3.494 18.978 1.00 93.00 81 LYS A CA 1
ATOM 650 C C . LYS A 1 81 ? -4.625 2.423 17.995 1.00 93.00 81 LYS A C 1
ATOM 652 O O . LYS A 1 81 ? -3.982 2.757 17.002 1.00 93.00 81 LYS A O 1
ATOM 657 N N . ALA A 1 82 ? -5.037 1.169 18.187 1.00 94.00 82 ALA A N 1
ATOM 658 C CA . ALA A 1 82 ? -4.669 0.072 17.293 1.00 94.00 82 ALA A CA 1
ATOM 659 C C . ALA A 1 82 ? -5.153 0.284 15.843 1.00 94.00 82 ALA A C 1
ATOM 661 O O . ALA A 1 82 ? -4.427 -0.018 14.897 1.00 94.00 82 ALA A O 1
ATOM 662 N N . ARG A 1 83 ? -6.350 0.855 15.637 1.00 93.50 83 ARG A N 1
ATOM 663 C CA . ARG A 1 83 ? -6.848 1.243 14.300 1.00 93.50 83 ARG A CA 1
ATOM 664 C C . ARG A 1 83 ? -6.043 2.377 13.673 1.00 93.50 83 ARG A C 1
ATOM 666 O O . ARG A 1 83 ? -5.778 2.356 12.470 1.00 93.50 83 ARG A O 1
ATOM 673 N N . THR A 1 84 ? -5.640 3.354 14.476 1.00 94.19 84 THR A N 1
ATOM 674 C CA . THR A 1 84 ? -4.793 4.458 14.015 1.00 94.19 84 THR A CA 1
ATOM 675 C C . THR A 1 84 ? -3.443 3.924 13.539 1.00 94.19 84 THR A C 1
ATOM 677 O O . THR A 1 84 ? -2.994 4.259 12.444 1.00 94.19 84 THR A O 1
ATOM 680 N N . ASP A 1 85 ? -2.826 3.027 14.306 1.00 95.50 85 ASP A N 1
ATOM 681 C CA . ASP A 1 85 ? -1.545 2.416 13.942 1.00 95.50 85 ASP A CA 1
ATOM 682 C C . ASP A 1 85 ? -1.673 1.458 12.743 1.00 95.50 85 ASP A C 1
ATOM 684 O O . ASP A 1 85 ? -0.793 1.415 11.876 1.00 95.50 85 ASP A O 1
ATOM 688 N N . PHE A 1 86 ? -2.811 0.767 12.611 1.00 95.69 86 PHE A N 1
ATOM 689 C CA . PHE A 1 86 ? -3.160 0.022 11.399 1.00 95.69 86 PHE A CA 1
ATOM 690 C C . PHE A 1 86 ? -3.226 0.943 10.171 1.00 95.69 86 PHE A C 1
ATOM 692 O O . PHE A 1 86 ? -2.606 0.660 9.147 1.00 95.69 86 PHE A O 1
ATOM 699 N N . THR A 1 87 ? -3.899 2.089 10.286 1.00 95.56 87 THR A N 1
ATOM 700 C CA . THR A 1 87 ? -4.017 3.082 9.205 1.00 95.56 87 THR A CA 1
ATOM 701 C C . THR A 1 87 ? -2.652 3.640 8.799 1.00 95.56 87 THR A C 1
ATOM 703 O O . THR A 1 87 ? -2.338 3.691 7.609 1.00 95.56 87 THR A O 1
ATOM 706 N N . LYS A 1 88 ? -1.792 3.980 9.769 1.00 96.50 88 LYS A N 1
ATOM 707 C CA . LYS A 1 88 ? -0.404 4.396 9.498 1.00 96.50 88 LYS A CA 1
ATOM 708 C C . LYS A 1 88 ? 0.366 3.313 8.744 1.00 96.50 88 LYS A C 1
ATOM 710 O O . LYS A 1 88 ? 1.055 3.607 7.772 1.00 96.50 88 LYS A O 1
ATOM 715 N N . SER A 1 89 ? 0.206 2.049 9.133 1.00 96.38 89 SER A N 1
ATOM 716 C CA . SER A 1 89 ? 0.850 0.920 8.451 1.00 96.38 89 SER A CA 1
ATOM 717 C C . SER A 1 89 ? 0.423 0.818 6.979 1.00 96.38 89 SER A C 1
ATOM 719 O O . SER A 1 89 ? 1.259 0.587 6.103 1.00 96.38 89 SER A O 1
ATOM 721 N N . LEU A 1 90 ? -0.856 1.066 6.677 1.00 95.38 90 LEU A N 1
ATOM 722 C CA . LEU A 1 90 ? -1.355 1.138 5.300 1.00 95.38 90 LEU A CA 1
ATOM 723 C C . LEU A 1 90 ? -0.758 2.313 4.515 1.00 95.38 90 LEU A C 1
ATOM 725 O O . LEU A 1 90 ? -0.377 2.143 3.356 1.00 95.38 90 LEU A O 1
ATOM 729 N N . GLN A 1 91 ? -0.622 3.485 5.138 1.00 96.56 91 GLN A N 1
ATOM 730 C CA . GLN A 1 91 ? 0.018 4.651 4.518 1.00 96.56 91 GLN A CA 1
ATOM 731 C C . GLN A 1 91 ? 1.495 4.387 4.186 1.00 96.56 91 GLN A C 1
ATOM 733 O O . GLN A 1 91 ? 1.968 4.778 3.117 1.00 96.56 91 GLN A O 1
ATOM 738 N N . VAL A 1 92 ? 2.217 3.658 5.042 1.00 96.88 92 VAL A N 1
ATOM 739 C CA . VAL A 1 92 ? 3.601 3.244 4.759 1.00 96.88 92 VAL A CA 1
ATOM 740 C C . VAL A 1 92 ? 3.655 2.277 3.567 1.00 96.88 92 VAL A C 1
ATOM 742 O O . VAL A 1 92 ? 4.502 2.433 2.683 1.00 96.88 92 VAL A O 1
ATOM 745 N N . ILE A 1 93 ? 2.728 1.314 3.477 1.00 95.94 93 ILE A N 1
ATOM 746 C CA . ILE A 1 93 ? 2.616 0.418 2.310 1.00 95.94 93 ILE A CA 1
ATOM 747 C C . ILE A 1 93 ? 2.342 1.218 1.033 1.00 95.94 93 ILE A C 1
ATOM 749 O O . ILE A 1 93 ? 2.979 0.967 0.007 1.00 95.94 93 ILE A O 1
ATOM 753 N N . LEU A 1 94 ? 1.434 2.194 1.091 1.00 95.62 94 LEU A N 1
ATOM 754 C CA . LEU A 1 94 ? 1.132 3.089 -0.024 1.00 95.62 94 LEU A CA 1
ATOM 755 C C . LEU A 1 94 ? 2.380 3.856 -0.482 1.00 95.62 94 LEU A C 1
ATOM 757 O O . LEU A 1 94 ? 2.670 3.897 -1.679 1.00 95.62 94 LEU A O 1
ATOM 761 N N . ALA A 1 95 ? 3.141 4.429 0.452 1.00 96.25 95 ALA A N 1
ATOM 762 C CA . ALA A 1 95 ? 4.378 5.142 0.142 1.00 96.25 95 ALA A CA 1
ATOM 763 C C . ALA A 1 95 ? 5.399 4.225 -0.554 1.00 96.25 95 ALA A C 1
ATOM 765 O O . ALA A 1 95 ? 5.957 4.583 -1.594 1.00 96.25 95 ALA A O 1
ATOM 766 N N . ARG A 1 96 ? 5.585 2.999 -0.049 1.00 95.88 96 ARG A N 1
ATOM 767 C CA . ARG A 1 96 ? 6.488 2.010 -0.658 1.00 95.88 96 ARG A CA 1
ATOM 768 C C . ARG A 1 96 ? 6.012 1.558 -2.041 1.00 95.88 96 ARG A C 1
ATOM 770 O O . ARG A 1 96 ? 6.827 1.361 -2.941 1.00 95.88 96 ARG A O 1
ATOM 777 N N . TYR A 1 97 ? 4.702 1.444 -2.247 1.00 95.69 97 TYR A N 1
ATOM 778 C CA . TYR A 1 97 ? 4.137 1.123 -3.555 1.00 95.69 97 TYR A CA 1
ATOM 779 C C . TYR A 1 97 ? 4.375 2.247 -4.575 1.00 95.69 97 TYR A C 1
ATOM 781 O O . TYR A 1 97 ? 4.766 1.967 -5.708 1.00 95.69 97 TYR A O 1
ATOM 789 N N . LYS A 1 98 ? 4.242 3.521 -4.175 1.00 95.25 98 LYS A N 1
ATOM 790 C CA . LYS A 1 98 ? 4.599 4.671 -5.028 1.00 95.25 98 LYS A CA 1
ATOM 791 C C . LYS A 1 98 ? 6.074 4.634 -5.453 1.00 95.25 98 LYS A C 1
ATOM 793 O O . LYS A 1 98 ? 6.369 4.865 -6.624 1.00 95.25 98 LYS A O 1
ATOM 798 N N . GLN A 1 99 ? 6.986 4.265 -4.548 1.00 95.75 99 GLN A N 1
ATOM 799 C CA . GLN A 1 99 ? 8.407 4.076 -4.883 1.00 95.75 99 GLN A CA 1
ATOM 800 C C . GLN A 1 99 ? 8.602 2.986 -5.951 1.00 95.75 99 GLN A C 1
ATOM 802 O O . GLN A 1 99 ? 9.320 3.197 -6.931 1.00 95.75 99 GLN A O 1
ATOM 807 N N . TYR A 1 100 ? 7.911 1.848 -5.820 1.00 96.19 100 TYR A N 1
ATOM 808 C CA . TYR A 1 100 ? 7.928 0.790 -6.834 1.00 96.19 100 TYR A CA 1
ATOM 809 C C . TYR A 1 100 ? 7.410 1.271 -8.202 1.00 96.19 100 TYR A C 1
ATOM 811 O O . TYR A 1 100 ? 8.025 0.978 -9.231 1.00 96.19 100 TYR A O 1
ATOM 819 N N . LEU A 1 101 ? 6.317 2.041 -8.234 1.00 94.88 101 LEU A N 1
ATOM 820 C CA . LEU A 1 101 ? 5.788 2.611 -9.479 1.00 94.88 101 LEU A CA 1
ATOM 821 C C . LEU A 1 101 ? 6.799 3.555 -10.153 1.00 94.88 101 LEU A C 1
ATOM 823 O O . LEU A 1 101 ? 6.915 3.553 -11.381 1.00 94.88 101 LEU A O 1
ATOM 827 N N . GLY A 1 102 ? 7.586 4.297 -9.367 1.00 96.31 102 GLY A N 1
ATOM 828 C CA . GLY A 1 102 ? 8.714 5.089 -9.864 1.00 96.31 102 GLY A CA 1
ATOM 829 C C . GLY A 1 102 ? 9.754 4.232 -10.596 1.00 96.31 102 GLY A C 1
ATOM 830 O O . GLY A 1 102 ? 10.109 4.528 -11.739 1.00 96.31 102 GLY A O 1
ATOM 831 N N . VAL A 1 103 ? 10.171 3.110 -9.996 1.00 97.44 103 VAL A N 1
ATOM 832 C CA . VAL A 1 103 ? 11.082 2.143 -10.643 1.00 97.44 103 VAL A CA 1
ATOM 833 C C . VAL A 1 103 ? 10.466 1.586 -11.927 1.00 97.44 103 VAL A C 1
ATOM 835 O O . VAL A 1 103 ? 11.128 1.543 -12.964 1.00 97.44 103 VAL A O 1
ATOM 838 N N . GLN A 1 104 ? 9.179 1.229 -11.907 1.00 96.31 104 GLN A N 1
ATOM 839 C CA . GLN A 1 104 ? 8.472 0.736 -13.089 1.00 96.31 104 GLN A CA 1
ATOM 840 C C . GLN A 1 104 ? 8.464 1.761 -14.239 1.00 96.31 104 GLN A C 1
ATOM 842 O O . GLN A 1 104 ? 8.646 1.373 -15.397 1.00 96.31 104 GLN A O 1
ATOM 847 N N . LYS A 1 105 ? 8.286 3.057 -13.942 1.00 97.50 105 LYS A N 1
ATOM 848 C CA . LYS A 1 105 ? 8.344 4.145 -14.936 1.00 97.50 105 LYS A CA 1
ATOM 849 C C . LYS A 1 105 ? 9.726 4.223 -15.589 1.00 97.50 105 LYS A C 1
ATOM 851 O O . LYS A 1 105 ? 9.817 4.243 -16.817 1.00 97.50 105 LYS A O 1
ATOM 856 N N . VAL A 1 106 ? 10.796 4.189 -14.792 1.00 97.81 106 VAL A N 1
ATOM 857 C CA . VAL A 1 106 ? 12.179 4.203 -15.300 1.00 97.81 106 VAL A CA 1
ATOM 858 C C . VAL A 1 106 ? 12.458 2.977 -16.173 1.00 97.81 106 VAL A C 1
ATOM 860 O O . VAL A 1 106 ? 13.010 3.114 -17.267 1.00 97.81 106 VAL A O 1
ATOM 863 N N . THR A 1 107 ? 12.026 1.782 -15.760 1.00 97.81 107 THR A N 1
ATOM 864 C CA . THR A 1 107 ? 12.198 0.561 -16.563 1.00 97.81 107 THR A CA 1
ATOM 865 C C . THR A 1 107 ? 11.494 0.669 -17.917 1.00 97.81 107 THR A C 1
ATOM 867 O O . THR A 1 107 ? 12.110 0.370 -18.941 1.00 97.81 107 THR A O 1
ATOM 870 N N . LYS A 1 108 ? 10.251 1.176 -17.959 1.00 97.69 108 LYS A N 1
ATOM 871 C CA . LYS A 1 108 ? 9.524 1.415 -19.222 1.00 97.69 108 LYS A CA 1
ATOM 872 C C . LYS A 1 108 ? 10.274 2.385 -20.143 1.00 97.69 108 LYS A C 1
ATOM 874 O O . LYS A 1 108 ? 10.410 2.114 -21.335 1.00 97.69 108 LYS A O 1
ATOM 879 N N . GLN A 1 109 ? 10.823 3.475 -19.601 1.00 98.00 109 GLN A N 1
ATOM 880 C CA . GLN A 1 109 ? 11.631 4.424 -20.379 1.00 98.00 109 GLN A CA 1
ATOM 881 C C . GLN A 1 109 ? 12.889 3.765 -20.965 1.00 98.00 109 GLN A C 1
ATOM 883 O O . GLN A 1 109 ? 13.212 3.970 -22.137 1.00 98.00 109 GLN A O 1
ATOM 888 N N . LYS A 1 110 ? 13.600 2.945 -20.180 1.00 97.69 110 LYS A N 1
ATOM 889 C CA . LYS A 1 110 ? 14.783 2.207 -20.656 1.00 97.69 110 LYS A CA 1
ATOM 890 C C . LYS A 1 110 ? 14.425 1.178 -21.731 1.00 97.69 110 LYS A C 1
ATOM 892 O O . LYS A 1 110 ? 15.152 1.056 -22.715 1.00 97.69 110 LYS A O 1
ATOM 897 N N . GLN A 1 111 ? 13.288 0.499 -21.593 1.00 97.69 111 GLN A N 1
ATOM 898 C CA . GLN A 1 111 ? 12.788 -0.449 -22.587 1.00 97.69 111 GLN A CA 1
ATOM 899 C C . GLN A 1 111 ? 12.423 0.239 -23.913 1.00 97.69 111 GLN A C 1
ATOM 901 O O . GLN A 1 111 ? 12.806 -0.250 -24.974 1.00 97.69 111 GLN A O 1
ATOM 906 N N . SER A 1 112 ? 11.777 1.408 -23.861 1.00 97.94 112 SER A N 1
ATOM 907 C CA . SER A 1 112 ? 11.485 2.222 -25.052 1.00 97.94 112 SER A CA 1
ATOM 908 C C . SER A 1 112 ? 12.765 2.694 -25.765 1.00 97.94 112 SER A C 1
ATOM 910 O O . SER A 1 112 ? 12.890 2.580 -26.989 1.00 97.94 112 SER A O 1
ATOM 912 N N . LYS A 1 113 ? 13.784 3.133 -25.007 1.00 97.62 113 LYS A N 1
ATOM 913 C CA . LYS A 1 113 ? 15.103 3.493 -25.566 1.00 97.62 113 LYS A CA 1
ATOM 914 C C . LYS A 1 113 ? 15.792 2.304 -26.242 1.00 97.62 113 LYS A C 1
ATOM 916 O O . LYS A 1 113 ? 16.371 2.469 -27.315 1.00 97.62 113 LYS A O 1
ATOM 921 N N . PHE A 1 114 ? 15.704 1.114 -25.651 1.00 98.19 114 PHE A N 1
ATOM 922 C CA . PHE A 1 114 ? 16.210 -0.120 -26.254 1.00 98.19 114 PHE A CA 1
ATOM 923 C C . PHE A 1 114 ? 15.511 -0.443 -27.585 1.00 98.19 114 PHE A C 1
ATOM 925 O O . PHE A 1 114 ? 16.193 -0.636 -28.591 1.00 98.19 114 PHE A O 1
ATOM 932 N N . GLN A 1 115 ? 14.176 -0.414 -27.626 1.00 98.25 115 GLN A N 1
ATOM 933 C CA . GLN A 1 115 ? 13.403 -0.642 -28.857 1.00 98.25 115 GLN A CA 1
ATOM 934 C C . GLN A 1 115 ? 13.735 0.392 -29.947 1.00 98.25 115 GLN A C 1
ATOM 936 O O . GLN A 1 115 ? 13.884 0.056 -31.124 1.00 98.25 115 GLN A O 1
ATOM 941 N N . SER A 1 116 ? 13.924 1.653 -29.555 1.00 98.12 116 SER A N 1
ATOM 942 C CA . SER A 1 116 ? 14.338 2.725 -30.467 1.00 98.12 116 SER A CA 1
ATOM 943 C C . SER A 1 116 ? 15.734 2.478 -31.053 1.00 98.12 116 SER A C 1
ATOM 945 O O . SER A 1 116 ? 15.937 2.632 -32.261 1.00 98.12 116 SER A O 1
ATOM 947 N N . ALA A 1 117 ? 16.695 2.043 -30.231 1.00 98.19 117 ALA A N 1
ATOM 948 C CA . ALA A 1 117 ? 18.044 1.701 -30.681 1.00 98.19 117 ALA A CA 1
ATOM 949 C C . ALA A 1 117 ? 18.057 0.468 -31.604 1.00 98.19 117 ALA A C 1
ATOM 951 O O . ALA A 1 117 ? 18.774 0.452 -32.606 1.00 98.19 117 ALA A O 1
ATOM 952 N N . GLU A 1 118 ? 17.224 -0.535 -31.319 1.00 98.31 118 GLU A N 1
ATOM 953 C CA . GLU A 1 118 ? 17.034 -1.714 -32.169 1.00 98.31 118 GLU A CA 1
ATOM 954 C C . GLU A 1 118 ? 16.503 -1.332 -33.557 1.00 98.31 118 GLU A C 1
ATOM 956 O O . GLU A 1 118 ? 17.072 -1.725 -34.583 1.00 98.31 118 GLU A O 1
ATOM 961 N N . LYS A 1 119 ? 15.462 -0.491 -33.604 1.00 98.38 119 LYS A N 1
ATOM 962 C CA . LYS A 1 119 ? 14.904 0.035 -34.856 1.00 98.38 119 LYS A CA 1
ATOM 963 C C . LYS A 1 119 ? 15.945 0.845 -35.633 1.00 98.38 119 LYS A C 1
ATOM 965 O O . LYS A 1 119 ? 16.078 0.667 -36.846 1.00 98.38 119 LYS A O 1
ATOM 970 N N . ALA A 1 120 ? 16.722 1.690 -34.952 1.00 98.12 120 ALA A N 1
ATOM 971 C CA . ALA A 1 120 ? 17.783 2.483 -35.574 1.00 98.12 120 ALA A CA 1
ATOM 972 C C . ALA A 1 120 ? 18.894 1.608 -36.180 1.00 98.12 120 ALA A C 1
ATOM 974 O O . ALA A 1 120 ? 19.318 1.856 -37.312 1.00 98.12 120 ALA A O 1
ATOM 975 N N . LEU A 1 121 ? 19.327 0.556 -35.476 1.00 98.38 121 LEU A N 1
ATOM 976 C CA . LEU A 1 121 ? 20.305 -0.407 -35.985 1.00 98.38 121 LEU A CA 1
ATOM 977 C C . LEU A 1 121 ? 19.762 -1.179 -37.195 1.00 98.38 121 LEU A C 1
ATOM 979 O O . LEU A 1 121 ? 20.457 -1.315 -38.203 1.00 98.38 121 LEU A O 1
ATOM 983 N N . SER A 1 122 ? 18.513 -1.646 -37.127 1.00 98.25 122 SER A N 1
ATOM 984 C CA . SER A 1 122 ? 17.841 -2.325 -38.242 1.00 98.25 122 SER A CA 1
ATOM 985 C C . SER A 1 122 ? 17.781 -1.434 -39.488 1.00 98.25 122 SER A C 1
ATOM 987 O O . SER A 1 122 ? 18.130 -1.869 -40.588 1.00 98.25 122 SER A O 1
ATOM 989 N N . ASN A 1 123 ? 17.432 -0.156 -39.321 1.00 98.12 123 ASN A N 1
ATOM 990 C CA . ASN A 1 123 ? 17.398 0.818 -40.411 1.00 98.12 123 ASN A CA 1
ATOM 991 C C . ASN A 1 123 ? 18.791 1.101 -40.990 1.00 98.12 123 ASN A C 1
ATOM 993 O O . ASN A 1 123 ? 18.940 1.136 -42.212 1.00 98.12 123 ASN A O 1
ATOM 997 N N . ALA A 1 124 ? 19.817 1.248 -40.146 1.00 97.25 124 ALA A N 1
ATOM 998 C CA . ALA A 1 124 ? 21.194 1.440 -40.602 1.00 97.25 124 ALA A CA 1
ATOM 999 C C . ALA A 1 124 ? 21.682 0.247 -41.443 1.00 97.25 124 ALA A C 1
ATOM 1001 O O . ALA A 1 124 ? 22.202 0.441 -42.543 1.00 97.25 124 ALA A O 1
ATOM 1002 N N . LYS A 1 125 ? 21.421 -0.988 -40.988 1.00 97.62 125 LYS A N 1
ATOM 1003 C CA . LYS A 1 125 ? 21.741 -2.216 -41.737 1.00 97.62 125 LYS A CA 1
ATOM 1004 C C . LYS A 1 125 ? 20.993 -2.287 -43.071 1.00 97.62 125 LYS A C 1
ATOM 1006 O O . LYS A 1 125 ? 21.607 -2.538 -44.104 1.00 97.62 125 LYS A O 1
ATOM 1011 N N . LYS A 1 126 ? 19.688 -1.988 -43.084 1.00 97.06 126 LYS A N 1
ATOM 1012 C CA . LYS A 1 126 ? 18.885 -1.932 -44.322 1.00 97.06 126 LYS A CA 1
ATOM 1013 C C . LYS A 1 126 ? 19.407 -0.885 -45.307 1.00 97.06 126 LYS A C 1
ATOM 1015 O O . LYS A 1 126 ? 19.422 -1.139 -46.509 1.00 97.06 126 LYS A O 1
ATOM 1020 N N . ASN A 1 127 ? 19.830 0.282 -44.825 1.00 95.19 127 ASN A N 1
ATOM 1021 C CA . ASN A 1 127 ? 20.384 1.338 -45.673 1.00 95.19 127 ASN A CA 1
ATOM 1022 C C . ASN A 1 127 ? 21.726 0.931 -46.287 1.00 95.19 127 ASN A C 1
ATOM 1024 O O . ASN A 1 127 ? 21.933 1.176 -47.475 1.00 95.19 127 ASN A O 1
ATOM 1028 N N . LEU A 1 128 ? 22.595 0.267 -45.517 1.00 95.38 128 LEU A N 1
ATOM 1029 C CA . LEU A 1 128 ? 23.842 -0.299 -46.028 1.00 95.38 128 LEU A CA 1
ATOM 1030 C C . LEU A 1 128 ? 23.570 -1.339 -47.129 1.00 95.38 128 LEU A C 1
ATOM 1032 O O . LEU A 1 128 ? 24.151 -1.240 -48.206 1.00 95.38 128 LEU A O 1
ATOM 1036 N N . GLU A 1 129 ? 22.634 -2.270 -46.911 1.00 96.00 129 GLU A N 1
ATOM 1037 C CA . GLU A 1 129 ? 22.244 -3.269 -47.922 1.00 96.00 129 GLU A CA 1
ATOM 1038 C C . GLU A 1 129 ? 21.665 -2.632 -49.193 1.00 96.00 129 GLU A C 1
ATOM 1040 O O . GLU A 1 129 ? 22.028 -3.007 -50.307 1.00 96.00 129 GLU A O 1
ATOM 1045 N N . LYS A 1 130 ? 20.797 -1.623 -49.054 1.00 95.25 130 LYS A N 1
ATOM 1046 C CA . LYS A 1 130 ? 20.250 -0.887 -50.206 1.00 95.25 130 LYS A CA 1
ATOM 1047 C C . LYS A 1 130 ? 21.332 -0.119 -50.967 1.00 95.25 130 LYS A C 1
ATOM 1049 O O . LYS A 1 130 ? 21.245 0.002 -52.187 1.00 95.25 130 LYS A O 1
ATOM 1054 N N . ALA A 1 131 ? 22.332 0.418 -50.268 1.00 94.31 131 ALA A N 1
ATOM 1055 C CA . ALA A 1 131 ? 23.410 1.180 -50.884 1.00 94.31 131 ALA A CA 1
ATOM 1056 C C . ALA A 1 131 ? 24.328 0.313 -51.755 1.00 94.31 131 ALA A C 1
ATOM 1058 O O . ALA A 1 131 ? 24.837 0.836 -52.740 1.00 94.31 131 ALA A O 1
ATOM 1059 N N . LYS A 1 132 ? 24.465 -0.993 -51.474 1.00 93.81 132 LYS A N 1
ATOM 1060 C CA . LYS A 1 132 ? 25.266 -1.934 -52.288 1.00 93.81 132 LYS A CA 1
ATOM 1061 C C . LYS A 1 132 ? 24.862 -1.977 -53.764 1.00 93.81 132 LYS A C 1
ATOM 1063 O O . LYS A 1 132 ? 25.673 -2.319 -54.610 1.00 93.81 132 LYS A O 1
ATOM 1068 N N . LYS A 1 133 ? 23.609 -1.632 -54.080 1.00 93.62 133 LYS A N 1
ATOM 1069 C CA . LYS A 1 133 ? 23.079 -1.611 -55.453 1.00 93.62 133 LYS A CA 1
ATOM 1070 C C . LYS A 1 133 ? 23.340 -0.291 -56.193 1.00 93.62 133 LYS A C 1
ATOM 1072 O O . LYS A 1 133 ? 22.893 -0.139 -57.324 1.00 93.62 133 LYS A O 1
ATOM 1077 N N . LYS A 1 134 ? 23.987 0.693 -55.556 1.00 93.94 134 LYS A N 1
ATOM 1078 C CA . LYS A 1 134 ? 24.216 2.030 -56.125 1.00 93.94 134 LYS A CA 1
ATOM 1079 C C . LYS A 1 134 ? 25.629 2.143 -56.695 1.00 93.94 134 LYS A C 1
ATOM 1081 O O . LYS A 1 134 ? 26.582 1.671 -56.088 1.00 93.94 134 LYS A O 1
ATOM 1086 N N . SER A 1 135 ? 25.776 2.850 -57.816 1.00 89.06 135 SER A N 1
ATOM 1087 C CA . SER A 1 135 ? 27.067 3.064 -58.493 1.00 89.06 135 SER A CA 1
ATOM 1088 C C . SER A 1 135 ? 28.110 3.797 -57.637 1.00 89.06 135 SER A C 1
ATOM 1090 O O . SER A 1 135 ? 29.303 3.595 -57.816 1.00 89.06 135 SER A O 1
ATOM 1092 N N . ASN A 1 136 ? 27.679 4.611 -56.668 1.00 91.44 136 ASN A N 1
ATOM 1093 C CA . ASN A 1 136 ? 28.549 5.332 -55.731 1.00 91.44 136 ASN A CA 1
ATOM 1094 C C . ASN A 1 136 ? 28.777 4.598 -54.397 1.00 91.44 136 ASN A C 1
ATOM 1096 O O . ASN A 1 136 ? 29.149 5.233 -53.405 1.00 91.44 136 ASN A O 1
ATOM 1100 N N . PHE A 1 137 ? 28.514 3.289 -54.342 1.00 93.56 137 PHE A N 1
ATOM 1101 C CA . PHE A 1 137 ? 28.600 2.513 -53.108 1.00 93.56 137 PHE A CA 1
ATOM 1102 C C . PHE A 1 137 ? 29.989 2.565 -52.476 1.00 93.56 137 PHE A C 1
ATOM 1104 O O . PHE A 1 137 ? 30.077 2.914 -51.305 1.00 93.56 137 PHE A O 1
ATOM 1111 N N . GLU A 1 138 ? 31.057 2.293 -53.228 1.00 94.00 138 GLU A N 1
ATOM 1112 C CA . GLU A 1 138 ? 32.413 2.212 -52.660 1.00 94.00 138 GLU A CA 1
ATOM 1113 C C . GLU A 1 138 ? 32.849 3.520 -51.982 1.00 94.00 138 GLU A C 1
ATOM 1115 O O . GLU A 1 138 ? 33.460 3.492 -50.919 1.00 94.00 138 GLU A O 1
ATOM 1120 N N . MET A 1 139 ? 32.424 4.674 -52.509 1.00 93.06 139 MET A N 1
ATOM 1121 C CA . MET A 1 139 ? 32.697 5.976 -51.891 1.00 93.06 139 MET A CA 1
ATOM 1122 C C . MET A 1 139 ? 31.913 6.191 -50.583 1.00 93.06 139 MET A C 1
ATOM 1124 O O . MET A 1 139 ? 32.411 6.811 -49.647 1.00 93.06 139 MET A O 1
ATOM 1128 N N . LYS A 1 140 ? 30.672 5.688 -50.495 1.00 93.69 140 LYS A N 1
ATOM 1129 C CA . LYS A 1 140 ? 29.781 5.866 -49.326 1.00 93.69 140 LYS A CA 1
ATOM 1130 C C . LYS A 1 140 ? 29.874 4.738 -48.299 1.00 93.69 140 LYS A C 1
ATOM 1132 O O . LYS A 1 140 ? 29.407 4.895 -47.171 1.00 93.69 140 LYS A O 1
ATOM 1137 N N . ARG A 1 141 ? 30.459 3.605 -48.679 1.00 94.56 141 ARG A N 1
ATOM 1138 C CA . ARG A 1 141 ? 30.622 2.404 -47.864 1.00 94.56 141 ARG A CA 1
ATOM 1139 C C . ARG A 1 141 ? 31.246 2.679 -46.491 1.00 94.56 141 ARG A C 1
ATOM 1141 O O . ARG A 1 141 ? 30.604 2.279 -45.519 1.00 94.56 141 ARG A O 1
ATOM 1148 N N . PRO A 1 142 ? 32.396 3.375 -46.358 1.00 95.50 142 PRO A N 1
ATOM 1149 C CA . PRO A 1 142 ? 33.004 3.599 -45.044 1.00 95.50 142 PRO A CA 1
ATOM 1150 C C . PRO A 1 142 ? 32.095 4.411 -44.111 1.00 95.50 142 PRO A C 1
ATOM 1152 O O . PRO A 1 142 ? 31.959 4.085 -42.934 1.00 95.50 142 PRO A O 1
ATOM 1155 N N . ILE A 1 143 ? 31.386 5.410 -44.648 1.00 95.25 143 ILE A N 1
ATOM 1156 C CA . ILE A 1 143 ? 30.450 6.248 -43.883 1.00 95.25 143 ILE A CA 1
ATOM 1157 C C . ILE A 1 143 ? 29.270 5.407 -43.372 1.00 95.25 143 ILE A C 1
ATOM 1159 O O . ILE A 1 143 ? 28.882 5.502 -42.208 1.00 95.25 143 ILE A O 1
ATOM 1163 N N . LEU A 1 144 ? 28.700 4.555 -44.230 1.00 95.25 144 LEU A N 1
ATOM 1164 C CA . LEU A 1 144 ? 27.568 3.700 -43.864 1.00 95.25 144 LEU A CA 1
ATOM 1165 C C . LEU A 1 144 ? 27.966 2.584 -42.889 1.00 95.25 144 LEU A C 1
ATOM 1167 O O . LEU A 1 144 ? 27.183 2.265 -41.996 1.00 95.25 144 LEU A O 1
ATOM 1171 N N . GLN A 1 145 ? 29.164 2.010 -43.027 1.00 96.75 145 GLN A N 1
ATOM 1172 C CA . GLN A 1 145 ? 29.696 1.028 -42.076 1.00 96.75 145 GLN A CA 1
ATOM 1173 C C . GLN A 1 145 ? 29.926 1.659 -40.700 1.00 96.75 145 GLN A C 1
ATOM 1175 O O . GLN A 1 145 ? 29.404 1.144 -39.714 1.00 96.75 145 GLN A O 1
ATOM 1180 N N . SER A 1 146 ? 30.574 2.826 -40.646 1.00 96.44 146 SER A N 1
ATOM 1181 C CA . SER A 1 146 ? 30.758 3.579 -39.398 1.00 96.44 146 SER A CA 1
ATOM 1182 C C . SER A 1 146 ? 29.417 3.912 -38.723 1.00 96.44 146 SER A C 1
ATOM 1184 O O . SER A 1 146 ? 29.262 3.767 -37.508 1.00 96.44 146 SER A O 1
ATOM 1186 N N . ALA A 1 147 ? 28.391 4.274 -39.504 1.00 96.44 147 ALA A N 1
ATOM 1187 C CA . ALA A 1 147 ? 27.048 4.497 -38.974 1.00 96.44 147 ALA A CA 1
ATOM 1188 C C . ALA A 1 147 ? 26.426 3.221 -38.373 1.00 96.44 147 ALA A C 1
ATOM 1190 O O . ALA A 1 147 ? 25.788 3.297 -37.321 1.00 96.44 147 ALA A O 1
ATOM 1191 N N . VAL A 1 148 ? 26.608 2.053 -39.001 1.00 97.81 148 VAL A N 1
ATOM 1192 C CA . VAL A 1 148 ? 26.143 0.764 -38.455 1.00 97.81 148 VAL A CA 1
ATOM 1193 C C . VAL A 1 148 ? 26.872 0.429 -37.154 1.00 97.81 148 VAL A C 1
ATOM 1195 O O . VAL A 1 148 ? 26.208 0.089 -36.179 1.00 97.81 148 VAL A O 1
ATOM 1198 N N . GLU A 1 149 ? 28.195 0.581 -37.103 1.00 98.00 149 GLU A N 1
ATOM 1199 C CA . GLU A 1 149 ? 29.008 0.309 -35.908 1.00 98.00 149 GLU A CA 1
ATOM 1200 C C . GLU A 1 149 ? 28.615 1.201 -34.724 1.00 98.00 149 GLU A C 1
ATOM 1202 O O . GLU A 1 149 ? 28.432 0.719 -33.599 1.00 98.00 149 GLU A O 1
ATOM 1207 N N . LYS A 1 150 ? 28.390 2.497 -34.979 1.00 97.75 150 LYS A N 1
ATOM 1208 C CA . LYS A 1 150 ? 27.889 3.433 -33.966 1.00 97.75 150 LYS A CA 1
ATOM 1209 C C . LYS A 1 150 ? 26.531 2.981 -33.422 1.00 97.75 150 LYS A C 1
ATOM 1211 O O . LYS A 1 150 ? 26.356 2.873 -32.210 1.00 97.75 150 LYS A O 1
ATOM 1216 N N . ARG A 1 151 ? 25.583 2.639 -34.305 1.00 97.81 151 ARG A N 1
ATOM 1217 C CA . ARG A 1 151 ? 24.254 2.150 -33.893 1.00 97.81 151 ARG A CA 1
ATOM 1218 C C . ARG A 1 151 ? 24.313 0.798 -33.190 1.00 97.81 151 ARG A C 1
ATOM 1220 O O . ARG A 1 151 ? 23.495 0.536 -32.313 1.00 97.81 151 ARG A O 1
ATOM 1227 N N . GLU A 1 152 ? 25.266 -0.058 -33.541 1.00 98.25 152 GLU A N 1
ATOM 1228 C CA . GLU A 1 152 ? 25.469 -1.337 -32.866 1.00 98.25 152 GLU A CA 1
ATOM 1229 C C . GLU A 1 152 ? 25.986 -1.135 -31.438 1.00 98.25 152 GLU A C 1
ATOM 1231 O O . GLU A 1 152 ? 25.551 -1.826 -30.514 1.00 98.25 152 GLU A O 1
ATOM 1236 N N . THR A 1 153 ? 26.856 -0.146 -31.241 1.00 97.94 153 THR A N 1
ATOM 1237 C CA . THR A 1 153 ? 27.328 0.269 -29.916 1.00 97.94 153 THR A CA 1
ATOM 1238 C C . THR A 1 153 ? 26.178 0.817 -29.066 1.00 97.94 153 THR A C 1
ATOM 1240 O O . THR A 1 153 ? 25.980 0.352 -27.940 1.00 97.94 153 THR A O 1
ATOM 1243 N N . ASP A 1 154 ? 25.353 1.714 -29.619 1.00 97.44 154 ASP A N 1
ATOM 1244 C CA . ASP A 1 154 ? 24.162 2.259 -28.944 1.00 97.44 154 ASP A CA 1
ATOM 1245 C C . ASP A 1 154 ? 23.154 1.156 -28.570 1.00 97.44 154 ASP A C 1
ATOM 1247 O O . ASP A 1 154 ? 22.602 1.132 -27.464 1.00 97.44 154 ASP A O 1
ATOM 1251 N N . PHE A 1 155 ? 22.933 0.198 -29.474 1.00 98.31 155 PHE A N 1
ATOM 1252 C CA . PHE A 1 155 ? 22.083 -0.967 -29.230 1.00 98.31 155 PHE A CA 1
ATOM 1253 C C . PHE A 1 155 ? 22.629 -1.842 -28.095 1.00 98.31 155 PHE A C 1
ATOM 1255 O O . PHE A 1 155 ? 21.892 -2.198 -27.176 1.00 98.31 155 PHE A O 1
ATOM 1262 N N . LYS A 1 156 ? 23.931 -2.163 -28.103 1.00 98.25 156 LYS A N 1
ATOM 1263 C CA . LYS A 1 156 ? 24.563 -2.954 -27.032 1.00 98.25 156 LYS A CA 1
ATOM 1264 C C . LYS A 1 156 ? 24.457 -2.246 -25.679 1.00 98.25 156 LYS A C 1
ATOM 1266 O O . LYS A 1 156 ? 24.148 -2.903 -24.683 1.00 98.25 156 LYS A O 1
ATOM 1271 N N . LYS A 1 157 ? 24.668 -0.926 -25.640 1.00 98.19 157 LYS A N 1
ATOM 1272 C CA . LYS A 1 157 ? 24.531 -0.108 -24.426 1.00 98.19 157 LYS A CA 1
ATOM 1273 C C . LYS A 1 157 ? 23.093 -0.116 -23.903 1.00 98.19 157 LYS A C 1
ATOM 1275 O O . LYS A 1 157 ? 22.861 -0.532 -22.770 1.00 98.19 157 LYS A O 1
ATOM 1280 N N . SER A 1 158 ? 22.124 0.257 -24.737 1.00 97.62 158 SER A N 1
ATOM 1281 C CA . SER A 1 158 ? 20.706 0.312 -24.349 1.00 97.62 158 SER A CA 1
ATOM 1282 C C . SER A 1 158 ? 20.142 -1.053 -23.938 1.00 97.62 158 SER A C 1
ATOM 1284 O O . SER A 1 158 ? 19.384 -1.128 -22.974 1.00 97.62 158 SER A O 1
ATOM 1286 N N . ARG A 1 159 ? 20.568 -2.149 -24.584 1.00 98.19 159 ARG A N 1
ATOM 1287 C CA . ARG A 1 159 ? 20.202 -3.519 -24.188 1.00 98.19 159 ARG A CA 1
ATOM 1288 C C . ARG A 1 159 ? 20.676 -3.859 -22.775 1.00 98.19 159 ARG A C 1
ATOM 1290 O O . ARG A 1 159 ? 19.922 -4.461 -22.013 1.00 98.19 159 ARG A O 1
ATOM 1297 N N . ARG A 1 160 ? 21.917 -3.498 -22.423 1.00 98.12 160 ARG A N 1
ATOM 1298 C CA . ARG A 1 160 ? 22.455 -3.716 -21.068 1.00 98.12 160 ARG A CA 1
ATOM 1299 C C . ARG A 1 160 ? 21.681 -2.898 -20.039 1.00 98.12 160 ARG A C 1
ATOM 1301 O O . ARG A 1 160 ? 21.248 -3.460 -19.042 1.00 98.12 160 ARG A O 1
ATOM 1308 N N . GLU A 1 161 ? 21.447 -1.614 -20.311 1.00 98.06 161 GLU A N 1
ATOM 1309 C CA . GLU A 1 161 ? 20.679 -0.741 -19.414 1.00 98.06 161 GLU A CA 1
ATOM 1310 C C . GLU A 1 161 ? 19.248 -1.249 -19.188 1.00 98.06 161 GLU A C 1
ATOM 1312 O O . GLU A 1 161 ? 18.786 -1.288 -18.051 1.00 98.06 161 GLU A O 1
ATOM 1317 N N . ALA A 1 162 ? 18.557 -1.682 -20.248 1.00 97.94 162 ALA A N 1
ATOM 1318 C CA . ALA A 1 162 ? 17.212 -2.244 -20.139 1.00 97.94 162 ALA A CA 1
ATOM 1319 C C . ALA A 1 162 ? 17.197 -3.549 -19.329 1.00 97.94 162 ALA A C 1
ATOM 1321 O O . ALA A 1 162 ? 16.301 -3.749 -18.511 1.00 97.94 162 ALA A O 1
ATOM 1322 N N . LYS A 1 163 ? 18.206 -4.415 -19.506 1.00 98.19 163 LYS A N 1
ATOM 1323 C CA . LYS A 1 163 ? 18.333 -5.661 -18.738 1.00 98.19 163 LYS A CA 1
ATOM 1324 C C . LYS A 1 163 ? 18.523 -5.385 -17.243 1.00 98.19 163 LYS A C 1
ATOM 1326 O O . LYS A 1 163 ? 17.790 -5.945 -16.435 1.00 98.19 163 LYS A O 1
ATOM 1331 N N . VAL A 1 164 ? 19.447 -4.488 -16.892 1.00 98.25 164 VAL A N 1
ATOM 1332 C CA . VAL A 1 164 ? 19.701 -4.092 -15.496 1.00 98.25 164 VAL A CA 1
ATOM 1333 C C . VAL A 1 164 ? 18.457 -3.452 -14.873 1.00 98.25 164 VAL A C 1
ATOM 1335 O O . VAL A 1 164 ? 18.080 -3.792 -13.755 1.00 98.25 164 VAL A O 1
ATOM 1338 N N . ALA A 1 165 ? 17.767 -2.572 -15.605 1.00 97.81 165 ALA A N 1
ATOM 1339 C CA . ALA A 1 165 ? 16.540 -1.941 -15.120 1.00 97.81 165 ALA A CA 1
ATOM 1340 C C . ALA A 1 165 ? 15.399 -2.948 -14.887 1.00 97.81 165 ALA A C 1
ATOM 1342 O O . ALA A 1 165 ? 14.599 -2.765 -13.969 1.00 97.81 165 ALA A O 1
ATOM 1343 N N . GLU A 1 166 ? 15.305 -4.003 -15.699 1.00 97.62 166 GLU A N 1
ATOM 1344 C CA . GLU A 1 166 ? 14.303 -5.060 -15.536 1.00 97.62 166 GLU A CA 1
ATOM 1345 C C . GLU A 1 166 ? 14.629 -6.001 -14.366 1.00 97.62 166 GLU A C 1
ATOM 1347 O O . GLU A 1 166 ? 13.729 -6.380 -13.616 1.00 97.62 166 GLU A O 1
ATOM 1352 N N . GLU A 1 167 ? 15.903 -6.349 -14.168 1.00 98.12 167 GLU A N 1
ATOM 1353 C CA . GLU A 1 167 ? 16.359 -7.107 -12.994 1.00 98.12 167 GLU A CA 1
ATOM 1354 C C . GLU A 1 167 ? 16.086 -6.328 -11.701 1.00 98.12 167 GLU A C 1
ATOM 1356 O O . GLU A 1 167 ? 15.463 -6.866 -10.783 1.00 98.12 167 GLU A O 1
ATOM 1361 N N . ASN A 1 168 ? 16.428 -5.035 -11.676 1.00 97.75 168 ASN A N 1
ATOM 1362 C CA . ASN A 1 168 ? 16.124 -4.152 -10.553 1.00 97.75 168 ASN A CA 1
ATOM 1363 C C . ASN A 1 168 ? 14.612 -4.078 -10.280 1.00 97.75 168 ASN A C 1
ATOM 1365 O O . ASN A 1 168 ? 14.178 -4.272 -9.150 1.00 97.75 168 ASN A O 1
ATOM 1369 N N . ARG A 1 169 ? 13.778 -3.898 -11.317 1.00 97.62 169 ARG A N 1
ATOM 1370 C CA . ARG A 1 169 ? 12.310 -3.864 -11.172 1.00 97.62 169 ARG A CA 1
ATOM 1371 C C . ARG A 1 169 ? 11.758 -5.135 -10.527 1.00 97.62 169 ARG A C 1
ATOM 1373 O O . ARG A 1 169 ? 10.873 -5.047 -9.675 1.00 97.62 169 ARG A O 1
ATOM 1380 N N . LYS A 1 170 ? 12.235 -6.311 -10.949 1.00 97.69 170 LYS A N 1
ATOM 1381 C CA . LYS A 1 170 ? 11.807 -7.603 -10.389 1.00 97.69 170 LYS A CA 1
ATOM 1382 C C . LYS A 1 170 ? 12.201 -7.732 -8.921 1.00 97.69 170 LYS A C 1
ATOM 1384 O O . LYS A 1 170 ? 11.369 -8.149 -8.117 1.00 97.69 170 LYS A O 1
ATOM 1389 N N . GLN A 1 171 ? 13.426 -7.337 -8.582 1.00 97.62 171 GLN A N 1
ATOM 1390 C CA . GLN A 1 171 ? 13.921 -7.357 -7.210 1.00 97.62 171 GLN A CA 1
ATOM 1391 C C . GLN A 1 171 ? 13.118 -6.404 -6.312 1.00 97.62 171 GLN A C 1
ATOM 1393 O O . GLN A 1 171 ? 12.555 -6.843 -5.311 1.00 97.62 171 GLN A O 1
ATOM 1398 N N . THR A 1 172 ? 12.944 -5.143 -6.719 1.00 96.00 172 THR A N 1
ATOM 1399 C CA . THR A 1 172 ? 12.142 -4.160 -5.972 1.00 96.00 172 THR A CA 1
ATOM 1400 C C . THR A 1 172 ? 10.689 -4.609 -5.806 1.00 96.00 172 THR A C 1
ATOM 1402 O O . THR A 1 172 ? 10.095 -4.397 -4.752 1.00 96.00 172 THR A O 1
ATOM 1405 N N . PHE A 1 173 ? 10.093 -5.249 -6.821 1.00 95.88 173 PHE A N 1
ATOM 1406 C CA . PHE A 1 173 ? 8.734 -5.780 -6.699 1.00 95.88 173 PHE A CA 1
ATOM 1407 C C . PHE A 1 173 ? 8.642 -6.887 -5.649 1.00 95.88 173 PHE A C 1
ATOM 1409 O O . PHE A 1 173 ? 7.701 -6.894 -4.858 1.00 95.88 173 PHE A O 1
ATOM 1416 N N . LYS A 1 174 ? 9.610 -7.809 -5.627 1.00 96.88 174 LYS A N 1
ATOM 1417 C CA . LYS A 1 174 ? 9.665 -8.881 -4.629 1.00 96.88 174 LYS A CA 1
ATOM 1418 C C . LYS A 1 174 ? 9.800 -8.308 -3.218 1.00 96.88 174 LYS A C 1
ATOM 1420 O O . LYS A 1 174 ? 8.989 -8.631 -2.359 1.00 96.88 174 LYS A O 1
ATOM 1425 N N . GLU A 1 175 ? 10.744 -7.393 -3.014 1.00 96.38 175 GLU A N 1
ATOM 1426 C CA . GLU A 1 175 ? 10.935 -6.703 -1.732 1.00 96.38 175 GLU A CA 1
ATOM 1427 C C . GLU A 1 175 ? 9.673 -5.965 -1.279 1.00 96.38 175 GLU A C 1
ATOM 1429 O O . GLU A 1 175 ? 9.319 -5.999 -0.103 1.00 96.38 175 GLU A O 1
ATOM 1434 N N . PHE A 1 176 ? 8.963 -5.323 -2.211 1.00 95.94 176 PHE A N 1
ATOM 1435 C CA . PHE A 1 176 ? 7.683 -4.688 -1.922 1.00 95.94 176 PHE A CA 1
ATOM 1436 C C . PHE A 1 176 ? 6.614 -5.698 -1.481 1.00 95.94 176 PHE A C 1
ATOM 1438 O O . PHE A 1 176 ? 5.900 -5.425 -0.519 1.00 95.94 176 PHE A O 1
ATOM 1445 N N . GLN A 1 177 ? 6.494 -6.851 -2.149 1.00 94.25 177 GLN A N 1
ATOM 1446 C CA . GLN A 1 177 ? 5.526 -7.886 -1.765 1.00 94.25 177 GLN A CA 1
ATOM 1447 C C . GLN A 1 177 ? 5.834 -8.466 -0.382 1.00 94.25 177 GLN A C 1
ATOM 1449 O O . GLN A 1 177 ? 4.930 -8.577 0.446 1.00 94.25 177 GLN A O 1
ATOM 1454 N N . ASP A 1 178 ? 7.104 -8.769 -0.110 1.00 95.38 178 ASP A N 1
ATOM 1455 C CA . ASP A 1 178 ? 7.544 -9.296 1.183 1.00 95.38 178 ASP A CA 1
ATOM 1456 C C . ASP A 1 178 ? 7.286 -8.275 2.304 1.00 95.38 178 ASP A C 1
ATOM 1458 O O . ASP A 1 178 ? 6.698 -8.609 3.337 1.00 95.38 178 ASP A O 1
ATOM 1462 N N . PHE A 1 179 ? 7.637 -7.006 2.064 1.00 96.19 179 PHE A N 1
ATOM 1463 C CA . PHE A 1 179 ? 7.343 -5.891 2.965 1.00 96.19 179 PHE A CA 1
ATOM 1464 C C . PHE A 1 179 ? 5.840 -5.770 3.240 1.00 96.19 179 PHE A C 1
ATOM 1466 O O . PHE A 1 179 ? 5.413 -5.788 4.392 1.00 96.19 179 PHE A O 1
ATOM 1473 N N . LYS A 1 180 ? 5.026 -5.714 2.181 1.00 93.81 180 LYS A N 1
ATOM 1474 C CA . LYS A 1 180 ? 3.567 -5.599 2.258 1.00 93.81 180 LYS A CA 1
ATOM 1475 C C . LYS A 1 180 ? 2.960 -6.721 3.098 1.00 93.81 180 LYS A C 1
ATOM 1477 O O . LYS A 1 180 ? 2.165 -6.445 3.993 1.00 93.81 180 LYS A O 1
ATOM 1482 N N . LEU A 1 181 ? 3.308 -7.976 2.812 1.00 92.56 181 LEU A N 1
ATOM 1483 C CA . LEU A 1 181 ? 2.754 -9.132 3.518 1.00 92.56 181 LEU A CA 1
ATOM 1484 C C . LEU A 1 181 ? 3.110 -9.108 5.004 1.00 92.56 181 LEU A C 1
ATOM 1486 O O . LEU A 1 181 ? 2.236 -9.348 5.838 1.00 92.56 181 LEU A O 1
ATOM 1490 N N . LYS A 1 182 ? 4.365 -8.780 5.331 1.00 95.75 182 LYS A N 1
ATOM 1491 C CA . LYS A 1 182 ? 4.819 -8.648 6.717 1.00 95.75 182 LYS A CA 1
ATOM 1492 C C . LYS A 1 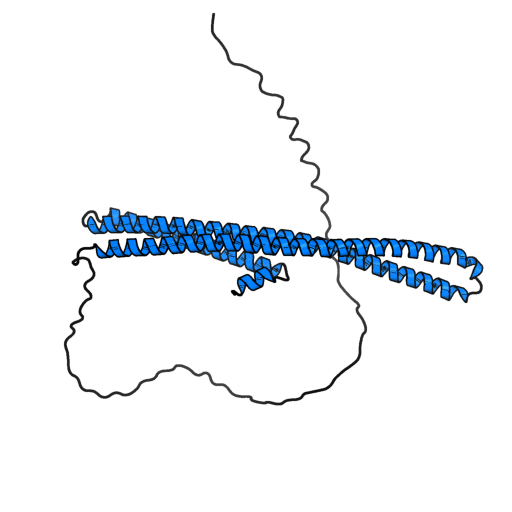182 ? 4.065 -7.531 7.440 1.00 95.75 182 LYS A C 1
ATOM 1494 O O . LYS A 1 182 ? 3.413 -7.793 8.444 1.00 95.75 182 LYS A O 1
ATOM 1499 N N . THR A 1 183 ? 4.068 -6.319 6.888 1.00 95.25 183 THR A N 1
ATOM 1500 C CA . THR A 1 183 ? 3.431 -5.151 7.509 1.00 95.25 183 THR A CA 1
ATOM 1501 C C . THR A 1 183 ? 1.925 -5.343 7.694 1.00 95.25 183 THR A C 1
ATOM 1503 O O . THR A 1 183 ? 1.403 -5.023 8.757 1.00 95.25 183 THR A O 1
ATOM 1506 N N . ILE A 1 184 ? 1.217 -5.915 6.710 1.00 91.62 184 ILE A N 1
ATOM 1507 C CA . ILE A 1 184 ? -0.219 -6.219 6.839 1.00 91.62 184 ILE A CA 1
ATOM 1508 C C . ILE A 1 184 ? -0.458 -7.249 7.946 1.00 91.62 184 ILE A C 1
ATOM 1510 O O . ILE A 1 184 ? -1.389 -7.090 8.737 1.00 91.62 184 ILE A O 1
ATOM 1514 N N . LYS A 1 185 ? 0.351 -8.314 8.002 1.00 92.88 185 LYS A N 1
ATOM 1515 C CA . LYS A 1 185 ? 0.216 -9.359 9.022 1.00 92.88 185 LYS A CA 1
ATOM 1516 C C . LYS A 1 185 ? 0.402 -8.785 10.425 1.00 92.88 185 LYS A C 1
ATOM 1518 O O . LYS A 1 185 ? -0.441 -9.045 11.283 1.00 92.88 185 LYS A O 1
ATOM 1523 N N . ASP A 1 186 ? 1.453 -8.001 10.635 1.00 94.12 186 ASP A N 1
ATOM 1524 C CA . ASP A 1 186 ? 1.766 -7.403 11.934 1.00 94.12 186 ASP A CA 1
ATOM 1525 C C . ASP A 1 186 ? 0.664 -6.413 12.347 1.00 94.12 186 ASP A C 1
ATOM 1527 O O . ASP A 1 186 ? 0.100 -6.521 13.436 1.00 94.12 186 ASP A O 1
ATOM 1531 N N . ALA A 1 187 ? 0.250 -5.529 11.432 1.00 93.56 187 ALA A N 1
ATOM 1532 C CA . ALA A 1 187 ? -0.798 -4.545 11.689 1.00 93.56 187 ALA A CA 1
ATOM 1533 C C . ALA A 1 187 ? -2.154 -5.197 12.021 1.00 93.56 187 ALA A C 1
ATOM 1535 O O . ALA A 1 187 ? -2.837 -4.768 12.952 1.00 93.56 187 ALA A O 1
ATOM 1536 N N . TYR A 1 188 ? -2.546 -6.258 11.304 1.00 91.62 188 TYR A N 1
ATOM 1537 C CA . TYR A 1 188 ? -3.756 -7.007 11.648 1.00 91.62 188 TYR A CA 1
ATOM 1538 C C . TYR A 1 188 ? -3.635 -7.715 12.988 1.00 91.62 188 TYR A C 1
ATOM 1540 O O . TYR A 1 188 ? -4.597 -7.704 13.747 1.00 91.62 188 TYR A O 1
ATOM 1548 N N . THR A 1 189 ? -2.496 -8.349 13.263 1.00 93.25 189 THR A N 1
ATOM 1549 C CA . THR A 1 189 ? -2.292 -9.089 14.514 1.00 93.25 189 THR A CA 1
ATOM 1550 C C . THR A 1 189 ? -2.484 -8.157 15.704 1.00 93.25 189 THR A C 1
ATOM 1552 O O . THR A 1 189 ? -3.305 -8.453 16.568 1.00 93.25 189 THR A O 1
ATOM 1555 N N . ASN A 1 190 ? -1.858 -6.980 15.669 1.00 93.44 190 ASN A N 1
ATOM 1556 C CA . ASN A 1 190 ? -1.996 -5.968 16.715 1.00 93.44 190 ASN A CA 1
ATOM 1557 C C . ASN A 1 190 ? -3.445 -5.475 16.855 1.00 93.44 190 ASN A C 1
ATOM 1559 O O . ASN A 1 190 ? -3.962 -5.368 17.964 1.00 93.44 190 ASN A O 1
ATOM 1563 N N . LEU A 1 191 ? -4.135 -5.217 15.736 1.00 93.94 191 LEU A N 1
ATOM 1564 C CA . LEU A 1 191 ? -5.534 -4.785 15.762 1.00 93.94 191 LEU A CA 1
ATOM 1565 C C . LEU A 1 191 ? -6.472 -5.857 16.336 1.00 93.94 191 LEU A C 1
ATOM 1567 O O . LEU A 1 191 ? -7.379 -5.529 17.098 1.00 93.94 191 LEU A O 1
ATOM 1571 N N . TYR A 1 192 ? -6.288 -7.126 15.967 1.00 93.88 192 TYR A N 1
ATOM 1572 C CA . TYR A 1 192 ? -7.112 -8.221 16.482 1.00 93.88 192 TYR A CA 1
ATOM 1573 C C . TYR A 1 192 ? -6.819 -8.515 17.951 1.00 93.88 192 TYR A C 1
ATOM 1575 O O . TYR A 1 192 ? -7.767 -8.732 18.694 1.00 93.88 192 TYR A O 1
ATOM 1583 N N . GLN A 1 193 ? -5.557 -8.467 18.379 1.00 94.50 193 GLN A N 1
ATOM 1584 C CA . GLN A 1 193 ? -5.188 -8.613 19.790 1.00 94.50 193 GLN A CA 1
ATOM 1585 C C . GLN A 1 193 ? -5.808 -7.507 20.645 1.00 94.50 193 GLN A C 1
ATOM 1587 O O . GLN A 1 193 ? -6.432 -7.806 21.656 1.00 94.50 193 GLN A O 1
ATOM 1592 N N . ALA A 1 194 ? -5.735 -6.250 20.194 1.00 93.81 194 ALA A N 1
ATOM 1593 C CA . ALA A 1 194 ? -6.381 -5.135 20.884 1.00 93.81 194 ALA A CA 1
ATOM 1594 C C . ALA A 1 194 ? -7.902 -5.319 20.990 1.00 93.81 194 ALA A C 1
ATOM 1596 O O . ALA A 1 194 ? -8.492 -5.013 22.018 1.00 93.81 194 ALA A O 1
ATOM 1597 N N . ARG A 1 195 ? -8.558 -5.833 19.942 1.00 92.88 195 ARG A N 1
ATOM 1598 C CA . ARG A 1 195 ? -10.000 -6.120 20.000 1.00 92.88 195 ARG A CA 1
ATOM 1599 C C . ARG A 1 195 ? -10.331 -7.280 20.923 1.00 92.88 195 ARG A C 1
ATOM 1601 O O . ARG A 1 195 ? -11.334 -7.195 21.612 1.00 92.88 195 ARG A O 1
ATOM 1608 N N . LEU A 1 196 ? -9.542 -8.350 20.884 1.00 92.94 196 LEU A N 1
ATOM 1609 C CA . LEU A 1 196 ? -9.783 -9.529 21.704 1.00 92.94 196 LEU A CA 1
ATOM 1610 C C . LEU A 1 196 ? -9.670 -9.177 23.187 1.00 92.94 196 LEU A C 1
ATOM 1612 O O . LEU A 1 196 ? -10.622 -9.433 23.909 1.00 92.94 196 LEU A O 1
ATOM 1616 N N . GLY A 1 197 ? -8.600 -8.481 23.588 1.00 91.25 197 GLY A N 1
ATOM 1617 C CA . GLY A 1 197 ? -8.436 -8.038 24.976 1.00 91.25 197 GLY A CA 1
ATOM 1618 C C . GLY A 1 197 ? -9.588 -7.148 25.447 1.00 91.25 197 GLY A C 1
ATOM 1619 O O . GLY A 1 197 ? -10.128 -7.353 26.523 1.00 91.25 197 GLY A O 1
ATOM 1620 N N . VAL A 1 198 ? -10.066 -6.229 24.601 1.00 91.62 198 VAL A N 1
ATOM 1621 C CA . VAL A 1 198 ? -11.225 -5.387 24.951 1.00 91.62 198 VAL A CA 1
ATOM 1622 C C . VAL A 1 198 ? -12.539 -6.171 25.007 1.00 91.62 198 VAL A C 1
ATOM 1624 O O . VAL A 1 198 ? -13.414 -5.816 25.786 1.00 91.62 198 VAL A O 1
ATOM 1627 N N . ILE A 1 199 ? -12.711 -7.214 24.190 1.00 90.69 199 ILE A N 1
ATOM 1628 C CA . ILE A 1 199 ? -13.888 -8.092 24.274 1.00 90.69 199 ILE A CA 1
ATOM 1629 C C . ILE A 1 199 ? -13.847 -8.907 25.568 1.00 90.69 199 ILE A C 1
ATOM 1631 O O . ILE A 1 199 ? -14.875 -9.010 26.226 1.00 90.69 199 ILE A O 1
ATOM 1635 N N . GLU A 1 200 ? -12.687 -9.453 25.934 1.00 91.19 200 GLU A N 1
ATOM 1636 C CA . GLU A 1 200 ? -12.487 -10.186 27.191 1.00 91.19 200 GLU A CA 1
ATOM 1637 C C . GLU A 1 200 ? -12.798 -9.281 28.397 1.00 91.19 200 GLU A C 1
ATOM 1639 O O . GLU A 1 200 ? -13.640 -9.635 29.219 1.00 91.19 200 GLU A O 1
ATOM 1644 N N . GLU A 1 201 ? -12.253 -8.059 28.422 1.00 89.81 201 GLU A N 1
ATOM 1645 C CA . GLU A 1 201 ? -12.560 -7.049 29.448 1.00 89.81 201 GLU A CA 1
ATOM 1646 C C . GLU A 1 201 ? -14.047 -6.644 29.479 1.00 89.81 201 GLU A C 1
ATOM 1648 O O . GLU A 1 201 ? -14.597 -6.366 30.543 1.00 89.81 201 GLU A O 1
ATOM 1653 N N . GLU A 1 202 ? -14.717 -6.556 28.324 1.00 89.31 202 GLU A N 1
ATOM 1654 C CA . GLU A 1 202 ? -16.139 -6.186 28.259 1.00 89.31 202 GLU A CA 1
ATOM 1655 C C . GLU A 1 202 ? -17.042 -7.308 28.783 1.00 89.31 202 GLU A C 1
ATOM 1657 O O . GLU A 1 202 ? -18.061 -7.015 29.405 1.00 89.31 202 GLU A O 1
ATOM 1662 N N . VAL A 1 203 ? -16.682 -8.578 28.567 1.00 89.56 203 VAL A N 1
ATOM 1663 C CA . VAL A 1 203 ? -17.431 -9.719 29.116 1.00 89.56 203 VAL A CA 1
ATOM 1664 C C . VAL A 1 203 ? -17.381 -9.699 30.643 1.00 89.56 203 VAL A C 1
ATOM 1666 O O . VAL A 1 203 ? -18.437 -9.695 31.270 1.00 89.56 203 VAL A O 1
ATOM 1669 N N . GLU A 1 204 ? -16.187 -9.583 31.233 1.00 87.50 204 GLU A N 1
ATOM 1670 C CA . GLU A 1 204 ? -16.018 -9.485 32.693 1.00 87.50 204 GLU A CA 1
ATOM 1671 C C . GLU A 1 204 ? -16.794 -8.290 33.271 1.00 87.50 204 GLU A C 1
ATOM 1673 O O . GLU A 1 204 ? -17.460 -8.385 34.302 1.00 87.50 204 GLU A O 1
ATOM 1678 N N . ARG A 1 205 ? -16.779 -7.155 32.562 1.00 87.50 205 ARG A N 1
ATOM 1679 C CA . ARG A 1 205 ? -17.498 -5.945 32.971 1.00 87.50 205 ARG A CA 1
ATOM 1680 C C . ARG A 1 205 ? -19.017 -6.104 32.916 1.00 87.50 205 ARG A C 1
ATOM 1682 O O . ARG A 1 205 ? -19.705 -5.573 33.784 1.00 87.50 205 ARG A O 1
ATOM 1689 N N . LEU A 1 206 ? -19.556 -6.778 31.901 1.00 86.44 206 LEU A N 1
ATOM 1690 C CA . LEU A 1 206 ? -20.996 -7.036 31.801 1.00 86.44 206 LEU A CA 1
ATOM 1691 C C . LEU A 1 206 ? -21.473 -7.963 32.926 1.00 86.44 206 LEU A C 1
ATOM 1693 O O . LEU A 1 206 ? -22.572 -7.768 33.442 1.00 86.44 206 LEU A O 1
ATOM 1697 N N . GLU A 1 207 ? -20.645 -8.924 33.338 1.00 88.12 207 GLU A N 1
ATOM 1698 C CA . GLU A 1 207 ? -20.913 -9.766 34.508 1.00 88.12 207 GLU A CA 1
ATOM 1699 C C . GLU A 1 207 ? -20.919 -8.939 35.805 1.00 88.12 207 GLU A C 1
ATOM 1701 O O . GLU A 1 207 ? -21.849 -9.064 36.602 1.00 88.12 207 GLU A O 1
ATOM 1706 N N . GLU A 1 208 ? -19.950 -8.032 35.987 1.00 86.88 208 GLU A N 1
ATOM 1707 C CA . GLU A 1 208 ? -19.912 -7.092 37.120 1.00 86.88 208 GLU A CA 1
ATOM 1708 C C . GLU A 1 208 ? -21.164 -6.193 37.145 1.00 86.88 208 GLU A C 1
ATOM 1710 O O . GLU A 1 208 ? -21.832 -6.091 38.171 1.00 86.88 208 GLU A O 1
ATOM 1715 N N . GLN A 1 209 ? -21.560 -5.620 36.000 1.00 82.94 209 GLN A N 1
ATOM 1716 C CA . GLN A 1 209 ? -22.778 -4.804 35.882 1.00 82.94 209 GLN A CA 1
ATOM 1717 C C . GLN A 1 209 ? -24.053 -5.582 36.220 1.00 82.94 209 GLN A C 1
ATOM 1719 O O . GLN A 1 209 ? -24.953 -5.043 36.866 1.00 82.94 209 GLN A O 1
ATOM 1724 N N . LEU A 1 210 ? -24.152 -6.835 35.774 1.00 84.50 210 LEU A N 1
ATOM 1725 C CA . LEU A 1 210 ? -25.312 -7.676 36.051 1.00 84.50 210 LEU A CA 1
ATOM 1726 C C . LEU A 1 210 ? -25.407 -8.011 37.544 1.00 84.50 210 LEU A C 1
ATOM 1728 O O . LEU A 1 210 ? -26.502 -7.988 38.104 1.00 84.50 210 LEU A O 1
ATOM 1732 N N . ASN A 1 211 ? -24.273 -8.281 38.194 1.00 84.38 211 ASN A N 1
ATOM 1733 C CA . ASN A 1 211 ? -24.219 -8.529 39.633 1.00 84.38 211 ASN A CA 1
ATOM 1734 C C . ASN A 1 211 ? -24.652 -7.289 40.430 1.00 84.38 211 ASN A C 1
ATOM 1736 O O . ASN A 1 211 ? -25.530 -7.403 41.281 1.00 84.38 211 ASN A O 1
ATOM 1740 N N . GLU A 1 212 ? -24.145 -6.106 40.077 1.00 79.50 212 GLU A N 1
ATOM 1741 C CA . GLU A 1 212 ? -24.538 -4.826 40.689 1.00 79.50 212 GLU A CA 1
ATOM 1742 C C . GLU A 1 212 ? -26.050 -4.555 40.565 1.00 79.50 212 GLU A C 1
ATOM 1744 O O . GLU A 1 212 ? -26.704 -4.142 41.521 1.00 79.50 212 GLU A O 1
ATOM 1749 N N . LEU A 1 213 ? -26.647 -4.845 39.402 1.00 78.38 213 LEU A N 1
ATOM 1750 C CA . LEU A 1 213 ? -28.095 -4.703 39.195 1.00 78.38 213 LEU A CA 1
ATOM 1751 C C . LEU A 1 213 ? -28.914 -5.738 39.982 1.00 78.38 213 LEU A C 1
ATOM 1753 O O . LEU A 1 213 ? -30.033 -5.451 40.415 1.00 78.38 213 LEU A O 1
ATOM 1757 N N . ASN A 1 214 ? -28.376 -6.942 40.183 1.00 80.50 214 ASN A N 1
ATOM 1758 C CA . ASN A 1 214 ? -29.048 -8.003 40.931 1.00 80.50 214 ASN A CA 1
ATOM 1759 C C . ASN A 1 214 ? -29.089 -7.739 42.444 1.00 80.50 214 ASN A C 1
ATOM 1761 O O . ASN A 1 214 ? -29.999 -8.250 43.106 1.00 80.50 214 ASN A O 1
ATOM 1765 N N . GLU A 1 215 ? -28.167 -6.933 42.974 1.00 74.94 215 GLU A N 1
ATOM 1766 C CA . GLU A 1 215 ? -28.107 -6.535 44.387 1.00 74.94 215 GLU A CA 1
ATOM 1767 C C . GLU A 1 215 ? -29.144 -5.466 44.777 1.00 74.94 215 GLU A C 1
ATOM 1769 O O . GLU A 1 215 ? -29.328 -5.196 45.965 1.00 74.94 215 GLU A O 1
ATOM 1774 N N . LEU A 1 216 ? -29.879 -4.894 43.815 1.00 69.06 216 LEU A N 1
ATOM 1775 C CA . LEU A 1 216 ? -30.930 -3.920 44.115 1.00 69.06 216 LEU A CA 1
ATOM 1776 C C . LEU A 1 216 ? -32.102 -4.542 44.903 1.00 69.06 216 LEU A C 1
ATOM 1778 O O . LEU A 1 216 ? -32.543 -5.655 44.571 1.00 69.06 216 LEU A O 1
ATOM 1782 N N . PRO A 1 217 ? -32.666 -3.816 45.894 1.00 62.84 217 PRO A N 1
ATOM 1783 C CA . PRO A 1 217 ? -33.871 -4.227 46.606 1.00 62.84 217 PRO A CA 1
ATOM 1784 C C . PRO A 1 217 ? -35.009 -4.562 45.637 1.00 62.84 217 PRO A C 1
ATOM 1786 O O . PRO A 1 217 ? -35.231 -3.867 44.643 1.00 62.84 217 PRO A O 1
ATOM 1789 N N . SER A 1 218 ? -35.770 -5.616 45.936 1.00 62.19 218 SER A N 1
ATOM 1790 C CA . SER A 1 218 ? -36.909 -6.059 45.120 1.00 62.19 218 SER A CA 1
ATOM 1791 C C . SER A 1 218 ? -38.003 -5.000 44.952 1.00 62.19 218 SER A C 1
ATOM 1793 O O . SER A 1 218 ? -38.768 -5.088 44.003 1.00 62.19 218 SER A O 1
ATOM 1795 N N . GLU A 1 219 ? -38.057 -3.993 45.829 1.00 53.84 219 GLU A N 1
ATOM 1796 C CA . GLU A 1 219 ? -38.976 -2.849 45.724 1.00 53.84 219 GLU A CA 1
ATOM 1797 C C . GLU A 1 219 ? -38.597 -1.853 44.609 1.00 53.84 219 GLU A C 1
ATOM 1799 O O . GLU A 1 219 ? -39.448 -1.089 44.162 1.00 53.84 219 GLU A O 1
ATOM 1804 N N . ILE A 1 220 ? -37.339 -1.870 44.146 1.00 55.88 220 ILE A N 1
ATOM 1805 C CA . ILE A 1 220 ? -36.818 -1.039 43.041 1.00 55.88 220 ILE A CA 1
ATOM 1806 C C . ILE A 1 220 ? -36.670 -1.864 41.753 1.00 55.88 220 ILE A C 1
ATOM 1808 O O . ILE A 1 220 ? -36.699 -1.314 40.649 1.00 55.88 220 ILE A O 1
ATOM 1812 N N . LYS A 1 221 ? -36.543 -3.195 41.866 1.00 54.59 221 LYS A N 1
ATOM 1813 C CA . LYS A 1 221 ? -36.675 -4.099 40.717 1.00 54.59 221 LYS A CA 1
ATOM 1814 C C . LYS A 1 221 ? -38.066 -3.885 40.143 1.00 54.59 221 LYS A C 1
ATOM 1816 O O . LYS A 1 221 ? -39.044 -4.212 40.804 1.00 54.59 221 LYS A O 1
ATOM 1821 N N . PHE A 1 222 ? -38.137 -3.294 38.948 1.00 52.56 222 PHE A N 1
ATOM 1822 C CA . PHE A 1 222 ? -39.377 -3.137 38.196 1.00 52.56 222 PHE A CA 1
ATOM 1823 C C . PHE A 1 222 ? -40.138 -4.452 38.287 1.00 52.56 222 PHE A C 1
ATOM 1825 O O . PHE A 1 222 ? -39.701 -5.456 37.722 1.00 52.56 222 PHE A O 1
ATOM 1832 N N . SER A 1 223 ? -41.227 -4.451 39.057 1.00 43.38 223 SER A N 1
ATOM 1833 C CA . SER A 1 223 ? -42.156 -5.558 39.059 1.00 43.38 223 SER A CA 1
ATOM 1834 C C . SER A 1 223 ? -42.528 -5.763 37.602 1.00 43.38 223 SER A C 1
ATOM 1836 O O . SER A 1 223 ? -43.000 -4.839 36.931 1.00 43.38 223 SER A O 1
ATOM 1838 N N . GLU A 1 224 ? -42.243 -6.957 37.081 1.00 45.19 224 GLU A N 1
ATOM 1839 C CA . GLU A 1 224 ? -42.981 -7.445 35.931 1.00 45.19 224 GLU A CA 1
ATOM 1840 C C . GLU A 1 224 ? -44.436 -7.235 36.318 1.00 45.19 224 GLU A C 1
ATOM 1842 O O . GLU A 1 224 ? -44.934 -7.826 37.276 1.00 45.19 224 GLU A O 1
ATOM 1847 N N . SER A 1 225 ? -45.067 -6.254 35.681 1.00 44.41 225 SER A N 1
ATOM 1848 C CA . SER A 1 225 ? -46.481 -6.025 35.866 1.00 44.41 225 SER A CA 1
ATOM 1849 C C . SER A 1 225 ? -47.124 -7.261 35.274 1.00 44.41 225 SER A C 1
ATOM 1851 O O . SER A 1 225 ? -47.299 -7.370 34.059 1.00 44.41 225 SER A O 1
ATOM 1853 N N . GLU A 1 226 ? -47.405 -8.223 36.151 1.00 40.44 226 GLU A N 1
ATOM 1854 C CA . GLU A 1 226 ? -48.428 -9.223 35.948 1.00 40.44 226 GLU A CA 1
ATOM 1855 C C . GLU A 1 226 ? -49.658 -8.445 35.502 1.00 40.44 226 GLU A C 1
ATOM 1857 O O . GLU A 1 226 ? -50.370 -7.803 36.275 1.00 40.44 226 GLU A O 1
ATOM 1862 N N . SER A 1 227 ? -49.846 -8.419 34.190 1.00 42.44 227 SER A N 1
ATOM 1863 C CA . SER A 1 227 ? -51.055 -7.944 33.561 1.00 42.44 227 SER A CA 1
ATOM 1864 C C . SER A 1 227 ? -52.089 -9.040 33.782 1.00 42.44 227 SER A C 1
ATOM 1866 O O . SER A 1 227 ? -52.479 -9.763 32.871 1.00 42.44 227 SER A O 1
ATOM 1868 N N . GLU A 1 228 ? -52.547 -9.158 35.027 1.00 47.31 228 GLU A N 1
ATOM 1869 C CA . GLU A 1 228 ? -53.860 -9.697 35.334 1.00 47.31 228 GLU A CA 1
ATOM 1870 C C . GLU A 1 228 ? -54.905 -8.720 34.770 1.00 47.31 228 GLU A C 1
ATOM 1872 O O . GLU A 1 228 ? -55.484 -7.898 35.477 1.00 47.31 228 GLU A O 1
ATOM 1877 N N . SER A 1 229 ? -55.155 -8.776 33.460 1.00 42.41 229 SER A N 1
ATOM 1878 C CA . SER A 1 229 ? -56.419 -8.291 32.910 1.00 42.41 229 SER A CA 1
ATOM 1879 C C . SER A 1 229 ? -57.305 -9.501 32.671 1.00 42.41 229 SER A C 1
ATOM 1881 O O . SER A 1 229 ? -57.042 -10.325 31.794 1.00 42.41 229 SER A O 1
ATOM 1883 N N . GLY A 1 230 ? -58.319 -9.611 33.525 1.00 38.69 230 GLY A N 1
ATOM 1884 C CA . GLY A 1 230 ? -59.242 -10.722 33.615 1.00 38.69 230 GLY A CA 1
ATOM 1885 C C . GLY A 1 230 ? -59.847 -11.173 32.290 1.00 38.69 230 GLY A C 1
ATOM 1886 O O . GLY A 1 230 ? -60.105 -10.413 31.357 1.00 38.69 230 GLY A O 1
ATOM 1887 N N . SER A 1 231 ? -60.129 -12.468 32.282 1.00 40.28 231 SER A N 1
ATOM 1888 C CA . SER A 1 231 ? -60.980 -13.142 31.320 1.00 40.28 231 SER A CA 1
ATOM 1889 C C . SER A 1 231 ? -62.316 -12.409 31.148 1.00 40.28 231 SER A C 1
ATOM 1891 O O . SER A 1 231 ? -63.145 -12.400 32.054 1.00 40.28 231 SER A O 1
ATOM 1893 N N . VAL A 1 232 ? -62.565 -11.875 29.952 1.00 41.66 232 VAL A N 1
ATOM 1894 C CA . VAL A 1 232 ? -63.924 -11.731 29.420 1.00 41.66 232 VAL A CA 1
ATOM 1895 C C . VAL A 1 232 ? -64.023 -12.643 28.208 1.00 41.66 232 VAL A C 1
ATOM 1897 O O . VAL A 1 232 ? -63.429 -12.406 27.159 1.00 41.66 232 VAL A O 1
ATOM 1900 N N . SER A 1 233 ? -64.769 -13.727 28.387 1.00 48.50 233 SER A N 1
ATOM 1901 C CA . SER A 1 233 ? -65.219 -14.613 27.326 1.00 48.50 233 SER A CA 1
ATOM 1902 C C . SER A 1 233 ? -66.112 -13.847 26.345 1.00 48.50 233 SER A C 1
ATOM 1904 O O . SER A 1 233 ? -67.171 -13.351 26.732 1.00 48.50 233 SER A O 1
ATOM 1906 N N . GLY A 1 234 ? -65.718 -13.800 25.075 1.00 38.47 234 GLY A N 1
ATOM 1907 C CA . GLY A 1 234 ? -66.524 -13.274 23.978 1.00 38.47 234 GLY A CA 1
ATOM 1908 C C . GLY A 1 234 ? -66.219 -14.036 22.697 1.00 38.47 234 GLY A C 1
ATOM 1909 O O . GLY A 1 234 ? -65.263 -13.735 21.993 1.00 38.47 234 GLY A O 1
ATOM 1910 N N . SER A 1 235 ? -67.020 -15.061 22.433 1.00 48.19 235 SER A N 1
ATOM 1911 C CA . SER A 1 235 ? -67.051 -15.849 21.204 1.00 48.19 235 SER A CA 1
ATOM 1912 C C . SER A 1 235 ? -67.223 -14.952 19.971 1.00 48.19 235 SER A C 1
ATOM 1914 O O . SER A 1 235 ? -68.139 -14.133 19.943 1.00 48.19 235 SER A O 1
ATOM 1916 N N . GLY A 1 236 ? -66.413 -15.131 18.924 1.00 36.59 236 GLY A N 1
ATOM 1917 C CA . GLY A 1 236 ? -66.612 -14.385 17.678 1.00 36.59 236 GLY A CA 1
ATOM 1918 C C . GLY A 1 236 ? -65.606 -14.706 16.581 1.00 36.59 236 GLY A C 1
ATOM 1919 O O . GLY A 1 236 ? -64.519 -14.149 16.545 1.00 36.59 236 GLY A O 1
ATOM 1920 N N . SER A 1 237 ? -66.005 -15.619 15.703 1.00 38.88 237 SER A N 1
ATOM 1921 C CA . SER A 1 237 ? -65.330 -16.132 14.509 1.00 38.88 237 SER A CA 1
ATOM 1922 C C . SER A 1 237 ? -64.659 -15.083 13.615 1.00 38.88 237 SER A C 1
ATOM 1924 O O . SER A 1 237 ? -65.172 -13.987 13.409 1.00 38.88 237 SER A O 1
ATOM 1926 N N . GLY A 1 238 ? -63.517 -15.469 13.042 1.00 37.88 238 GLY A N 1
ATOM 1927 C CA . GLY A 1 238 ? -62.685 -14.607 12.214 1.00 37.88 238 GLY A CA 1
ATOM 1928 C C . GLY A 1 238 ? -63.174 -14.330 10.792 1.00 37.88 238 GLY A C 1
ATOM 1929 O O . GLY A 1 238 ? -64.129 -14.923 10.297 1.00 37.88 238 GLY A O 1
ATOM 1930 N N . SER A 1 239 ? -62.448 -13.401 10.169 1.00 40.53 239 SER A N 1
ATOM 1931 C CA . SER A 1 239 ? -62.212 -13.128 8.737 1.00 40.53 239 SER A CA 1
ATOM 1932 C C . SER A 1 239 ? -61.443 -11.795 8.741 1.00 40.53 239 SER A C 1
ATOM 1934 O O . SER A 1 239 ? -61.972 -10.790 9.189 1.00 40.53 239 SER A O 1
ATOM 1936 N N . GLY A 1 240 ? -60.130 -11.746 8.524 1.00 43.12 240 GLY A N 1
ATOM 1937 C CA . GLY A 1 240 ? -59.511 -11.939 7.217 1.00 43.12 240 GLY A CA 1
ATOM 1938 C C . GLY A 1 240 ? -59.382 -10.582 6.514 1.00 43.12 240 GLY A C 1
ATOM 1939 O O . GLY A 1 240 ? -60.180 -10.287 5.636 1.00 43.12 240 GLY A O 1
ATOM 1940 N N . SER A 1 241 ? -58.387 -9.774 6.902 1.00 40.88 241 SER A N 1
ATOM 1941 C CA . SER A 1 241 ? -58.066 -8.494 6.248 1.00 40.88 241 SER A CA 1
ATOM 1942 C C . SER A 1 241 ? -56.564 -8.407 6.005 1.00 40.88 241 SER A C 1
ATOM 1944 O O . SER A 1 241 ? -55.796 -7.973 6.861 1.00 40.88 241 SER A O 1
ATOM 1946 N N . GLY A 1 242 ? -56.153 -8.882 4.830 1.00 43.06 242 GLY A N 1
ATOM 1947 C CA . GLY A 1 242 ? -54.861 -8.568 4.241 1.00 43.06 242 GLY A CA 1
ATOM 1948 C C . GLY A 1 242 ? -54.945 -7.223 3.525 1.00 43.06 242 GLY A C 1
ATOM 1949 O O . GLY A 1 242 ? -55.820 -7.028 2.686 1.00 43.06 242 GLY A O 1
ATOM 1950 N N . SER A 1 243 ? -54.012 -6.330 3.841 1.00 41.62 243 SER A N 1
ATOM 1951 C CA . SER A 1 243 ? -53.780 -5.090 3.104 1.00 41.62 243 SER A CA 1
ATOM 1952 C C . SER A 1 243 ? -52.301 -5.020 2.752 1.00 41.62 243 SER A C 1
ATOM 1954 O O . SER A 1 243 ? -51.481 -4.506 3.509 1.00 41.62 243 SER A O 1
ATOM 1956 N N . GLY A 1 244 ? -51.978 -5.614 1.604 1.00 37.19 244 GLY A N 1
ATOM 1957 C CA . GLY A 1 244 ? -50.781 -5.311 0.840 1.00 37.19 244 GLY A CA 1
ATOM 1958 C C . GLY A 1 244 ? -51.056 -4.109 -0.062 1.00 37.19 244 GLY A C 1
ATOM 1959 O O . GLY A 1 244 ? -52.038 -4.093 -0.799 1.00 37.19 244 GLY A O 1
ATOM 1960 N N . SER A 1 245 ? -50.163 -3.128 0.002 1.00 39.06 245 SER A N 1
ATOM 1961 C CA . SER A 1 245 ? -50.052 -1.989 -0.911 1.00 39.06 245 SER A CA 1
ATOM 1962 C C . SER A 1 245 ? -48.600 -1.981 -1.405 1.00 39.06 245 SER A C 1
ATOM 1964 O O . SER A 1 245 ? -47.695 -2.075 -0.586 1.00 39.06 245 SER A O 1
ATOM 1966 N N . GLY A 1 246 ? -48.267 -1.900 -2.687 1.00 28.83 246 GLY A N 1
ATOM 1967 C CA . GLY A 1 246 ? -49.091 -1.837 -3.879 1.00 28.83 246 GLY A CA 1
ATOM 1968 C C . GLY A 1 246 ? -48.259 -2.257 -5.089 1.00 28.83 246 GLY A C 1
ATOM 1969 O O . GLY A 1 246 ? -47.050 -2.025 -5.151 1.00 28.83 246 GLY A O 1
ATOM 1970 N N . SER A 1 247 ? -48.938 -2.900 -6.031 1.00 35.38 247 SER A N 1
ATOM 1971 C CA . SER A 1 247 ? -48.468 -3.141 -7.385 1.00 35.38 247 SER A CA 1
ATOM 1972 C C . SER A 1 247 ? -48.336 -1.817 -8.131 1.00 35.38 247 SER A C 1
ATOM 1974 O O . SER A 1 247 ? -49.257 -1.002 -8.113 1.00 35.38 247 SER A O 1
ATOM 1976 N N . ASN A 1 248 ? -47.232 -1.654 -8.855 1.00 29.23 248 ASN A N 1
ATOM 1977 C CA . ASN A 1 248 ? -47.267 -0.978 -10.141 1.00 29.23 248 ASN A CA 1
ATOM 1978 C C . ASN A 1 248 ? -46.924 -2.048 -11.185 1.00 29.23 248 ASN A C 1
ATOM 1980 O O . ASN A 1 248 ? -45.776 -2.478 -11.291 1.00 29.23 248 ASN A O 1
ATOM 1984 N N . GLU A 1 249 ? -47.951 -2.546 -11.872 1.00 36.88 249 GLU A N 1
ATOM 1985 C CA . GLU A 1 249 ? -47.801 -3.293 -13.116 1.00 36.88 249 GLU A CA 1
ATOM 1986 C C . GLU A 1 249 ? -47.522 -2.299 -14.246 1.00 36.88 249 GLU A C 1
ATOM 1988 O O . GLU A 1 249 ? -48.243 -1.318 -14.424 1.00 36.88 249 GLU A O 1
ATOM 1993 N N . SER A 1 250 ? -46.513 -2.587 -15.061 1.00 33.81 250 SER A N 1
ATOM 1994 C CA . SER A 1 250 ? -46.637 -2.465 -16.516 1.00 33.81 250 SER A CA 1
ATOM 1995 C C . SER A 1 250 ? -45.666 -3.453 -17.164 1.00 33.81 250 SER A C 1
ATOM 1997 O O . SER A 1 250 ? -44.455 -3.276 -17.110 1.00 33.81 250 SER A O 1
ATOM 1999 N N . GLU A 1 251 ? -46.249 -4.535 -17.680 1.00 32.97 251 GLU A N 1
ATOM 2000 C CA . GLU A 1 251 ? -46.002 -5.148 -18.995 1.00 32.97 251 GLU A CA 1
ATOM 2001 C C . GLU A 1 251 ? -44.545 -5.444 -19.408 1.00 32.97 251 GLU A C 1
ATOM 2003 O O . GLU A 1 251 ? -43.731 -4.573 -19.689 1.00 32.97 251 GLU A O 1
ATOM 2008 N N . LYS A 1 252 ? -44.179 -6.732 -19.410 1.00 34.06 252 LYS A N 1
ATOM 2009 C CA . LYS A 1 252 ? -44.106 -7.587 -20.617 1.00 34.06 252 LYS A CA 1
ATOM 2010 C C . LYS A 1 252 ? -43.186 -7.045 -21.720 1.00 34.06 252 LYS A C 1
ATOM 2012 O O . LYS A 1 252 ? -43.587 -6.232 -22.541 1.00 34.06 252 LYS A O 1
ATOM 2017 N N . ASN A 1 253 ? -42.018 -7.673 -21.841 1.00 31.98 253 ASN A N 1
ATOM 2018 C CA . ASN A 1 253 ? -41.702 -8.423 -23.057 1.00 31.98 253 ASN A CA 1
ATOM 2019 C C . ASN A 1 253 ? -40.654 -9.504 -22.761 1.00 31.98 253 ASN A C 1
ATOM 2021 O O . ASN A 1 253 ? -39.500 -9.216 -22.453 1.00 31.98 253 ASN A O 1
ATOM 2025 N N . GLU A 1 254 ? -41.097 -10.755 -22.861 1.00 35.12 254 GLU A N 1
ATOM 2026 C CA . GLU A 1 254 ? -40.248 -11.904 -23.149 1.00 35.12 254 GLU A CA 1
ATOM 2027 C C . GLU A 1 254 ? -39.833 -11.847 -24.623 1.00 35.12 254 GLU A C 1
ATOM 2029 O O . GLU A 1 254 ? -40.678 -11.671 -25.500 1.00 35.12 254 GLU A O 1
ATOM 2034 N N . SER A 1 255 ? -38.558 -12.095 -24.905 1.00 31.81 255 SER A N 1
ATOM 2035 C CA . SER A 1 255 ? -38.188 -12.931 -26.046 1.00 31.81 255 SER A CA 1
ATOM 2036 C C . SER A 1 255 ? -36.793 -13.503 -25.818 1.00 31.81 255 SER A C 1
ATOM 2038 O O . SER A 1 255 ? -35.787 -12.798 -25.912 1.00 31.81 255 SER A O 1
ATOM 2040 N N . GLU A 1 256 ? -36.750 -14.797 -25.520 1.00 36.38 256 GLU A N 1
ATOM 2041 C CA . GLU A 1 256 ? -35.593 -15.651 -25.757 1.00 36.38 256 GLU A CA 1
ATOM 2042 C C . GLU A 1 256 ? -35.242 -15.653 -27.254 1.00 36.38 256 GLU A C 1
ATOM 2044 O O . GLU A 1 256 ? -36.142 -15.735 -28.095 1.00 36.38 256 GLU A O 1
ATOM 2049 N N . LYS A 1 257 ? -33.945 -15.653 -27.586 1.00 32.78 257 LYS A N 1
ATOM 2050 C CA . LYS A 1 257 ? -33.362 -16.692 -28.451 1.00 32.78 257 LYS A CA 1
ATOM 2051 C C . LYS A 1 257 ? -31.844 -16.597 -28.577 1.00 32.78 257 LYS A C 1
ATOM 2053 O O . LYS A 1 257 ? -31.278 -15.535 -28.817 1.00 32.78 257 LYS A O 1
ATOM 2058 N N . ASP A 1 258 ? -31.257 -17.782 -28.462 1.00 30.52 258 ASP A N 1
ATOM 2059 C CA . ASP A 1 258 ? -29.930 -18.206 -28.888 1.00 30.52 258 ASP A CA 1
ATOM 2060 C C . ASP A 1 258 ? -29.472 -17.647 -30.240 1.00 30.52 258 ASP A C 1
ATOM 2062 O O . ASP A 1 258 ? -30.232 -17.653 -31.209 1.00 30.52 258 ASP A O 1
ATOM 2066 N N . SER A 1 259 ? -28.169 -17.368 -30.341 1.00 34.81 259 SER A N 1
ATOM 2067 C CA . SER A 1 259 ? -27.357 -17.945 -31.420 1.00 34.81 259 SER A CA 1
ATOM 2068 C C . SER A 1 259 ? -25.860 -17.847 -31.116 1.00 34.81 259 SER A C 1
ATOM 2070 O O . SER A 1 259 ? -25.277 -16.766 -31.023 1.00 34.81 259 SER A O 1
ATOM 2072 N N . GLU A 1 260 ? -25.264 -19.025 -30.996 1.00 33.84 260 GLU A N 1
ATOM 2073 C CA . GLU A 1 260 ? -23.844 -19.348 -31.062 1.00 33.84 260 GLU A CA 1
ATOM 2074 C C . GLU A 1 260 ? -23.235 -19.075 -32.460 1.00 33.84 260 GLU A C 1
ATOM 2076 O O . GLU A 1 260 ? -23.911 -19.222 -33.472 1.00 33.84 260 GLU A O 1
ATOM 2081 N N . GLN A 1 261 ? -21.917 -18.815 -32.471 1.00 32.31 261 GLN A N 1
ATOM 2082 C CA . GLN A 1 261 ? -20.922 -19.045 -33.546 1.00 32.31 261 GLN A CA 1
ATOM 2083 C C . GLN A 1 261 ? -20.848 -18.135 -34.798 1.00 32.31 261 GLN A C 1
ATOM 2085 O O . GLN A 1 261 ? -21.631 -18.266 -35.723 1.00 32.31 261 GLN A O 1
ATOM 2090 N N . GLU A 1 262 ? -19.765 -17.339 -34.887 1.00 33.59 262 GLU A N 1
ATOM 2091 C CA . GLU A 1 262 ? -18.680 -17.392 -35.915 1.00 33.59 262 GLU A CA 1
ATOM 2092 C C . GLU A 1 262 ? -17.706 -16.203 -35.702 1.00 33.59 262 GLU A C 1
ATOM 2094 O O . GLU A 1 262 ? -18.091 -15.043 -35.746 1.00 33.59 262 GLU A O 1
ATOM 2099 N N . LYS A 1 263 ? -16.502 -16.402 -35.148 1.00 35.16 263 LYS A N 1
ATOM 2100 C CA . LYS A 1 263 ? -15.193 -16.633 -35.808 1.00 35.16 263 LYS A CA 1
ATOM 2101 C C . LYS A 1 263 ? -14.696 -15.582 -36.832 1.00 35.16 263 LYS A C 1
ATOM 2103 O O . LYS A 1 263 ? -15.061 -15.583 -37.992 1.00 35.16 263 LYS A O 1
ATOM 2108 N N . GLU A 1 264 ? -13.663 -14.869 -36.362 1.00 34.59 264 GLU A N 1
ATOM 2109 C CA . GLU A 1 264 ? -12.366 -14.567 -37.007 1.00 34.59 264 GLU A CA 1
ATOM 2110 C C . GLU A 1 264 ? -12.206 -13.554 -38.174 1.00 34.59 264 GLU A C 1
ATOM 2112 O O . GLU A 1 264 ? -12.614 -13.776 -39.305 1.00 34.59 264 GLU A O 1
ATOM 2117 N N . LYS A 1 265 ? -11.293 -12.597 -37.888 1.00 35.56 265 LYS A N 1
ATOM 2118 C CA . LYS A 1 265 ? -10.173 -12.059 -38.712 1.00 35.56 265 LYS A CA 1
ATOM 2119 C C . LYS A 1 265 ? -10.386 -10.856 -39.651 1.00 35.56 265 LYS A C 1
ATOM 2121 O O . LYS A 1 265 ? -10.740 -11.022 -40.810 1.00 35.56 265 LYS A O 1
ATOM 2126 N N . LYS A 1 266 ? -9.863 -9.691 -39.221 1.00 36.38 266 LYS A N 1
ATOM 2127 C CA . LYS A 1 266 ? -8.621 -9.009 -39.710 1.00 36.38 266 LYS A CA 1
ATOM 2128 C C . LYS A 1 266 ? -8.548 -7.585 -39.122 1.00 36.38 266 LYS A C 1
ATOM 2130 O O . LYS A 1 266 ? -9.438 -6.786 -39.344 1.00 36.38 266 LYS A O 1
ATOM 2135 N N . GLU A 1 267 ? -7.662 -7.317 -38.163 1.00 32.53 267 GLU A N 1
ATOM 2136 C CA . GLU A 1 267 ? -6.338 -6.668 -38.315 1.00 32.53 267 GLU A CA 1
ATOM 2137 C C . GLU A 1 267 ? -6.301 -5.232 -38.903 1.00 32.53 267 GLU A C 1
ATOM 2139 O O . GLU A 1 267 ? -6.433 -5.047 -40.106 1.00 32.53 267 GLU A O 1
ATOM 2144 N N . LYS A 1 268 ? -5.925 -4.290 -38.013 1.00 32.62 268 LYS A N 1
ATOM 2145 C CA . LYS A 1 268 ? -4.970 -3.161 -38.154 1.00 32.62 268 LYS A CA 1
ATOM 2146 C C . LYS A 1 268 ? -5.179 -2.091 -39.241 1.00 32.62 268 LYS A C 1
ATOM 2148 O O . LYS A 1 268 ? -4.854 -2.346 -40.397 1.00 32.62 268 LYS A O 1
ATOM 2153 N N . LYS A 1 269 ? -5.377 -0.835 -38.800 1.00 31.36 269 LYS A N 1
ATOM 2154 C CA . LYS A 1 269 ? -4.512 0.327 -39.132 1.00 31.36 269 LYS A CA 1
ATOM 2155 C C . LYS A 1 269 ? -4.944 1.622 -38.410 1.00 31.36 269 LYS A C 1
ATOM 2157 O O . LYS A 1 269 ? -6.134 1.886 -38.401 1.00 31.36 269 LYS A O 1
ATOM 2162 N N . GLU A 1 270 ? -3.942 2.382 -37.928 1.00 33.66 270 GLU A N 1
ATOM 2163 C CA . GLU A 1 270 ? -3.898 3.854 -37.668 1.00 33.66 270 GLU A CA 1
ATOM 2164 C C . GLU A 1 270 ? -4.843 4.383 -36.561 1.00 33.66 270 GLU A C 1
ATOM 2166 O O . GLU A 1 270 ? -6.046 4.218 -36.657 1.00 33.66 270 GLU A O 1
ATOM 2171 N N . GLU A 1 271 ? -4.454 4.976 -35.420 1.00 32.09 271 GLU A N 1
ATOM 2172 C CA . GLU A 1 271 ? -3.290 5.757 -34.940 1.00 32.09 271 GLU A CA 1
ATOM 2173 C C . GLU A 1 271 ? -2.929 6.994 -35.785 1.00 32.09 271 GLU A C 1
ATOM 2175 O O . GLU A 1 271 ? -2.006 6.928 -36.593 1.00 32.09 271 GLU A O 1
ATOM 2180 N N . SER A 1 272 ? -3.621 8.118 -35.540 1.00 31.64 272 SER A N 1
ATOM 2181 C CA . SER A 1 272 ? -3.035 9.472 -35.449 1.00 31.64 272 SER A CA 1
ATOM 2182 C C . SER A 1 272 ? -4.034 10.498 -34.880 1.00 31.64 272 SER A C 1
ATOM 2184 O O . SER A 1 272 ? -5.216 10.402 -35.190 1.00 31.64 272 SER A O 1
ATOM 2186 N N . GLU A 1 273 ? -3.499 11.484 -34.137 1.00 33.25 273 GLU A N 1
ATOM 2187 C CA . GLU A 1 273 ? -4.070 12.819 -33.821 1.00 33.25 273 GLU A CA 1
ATOM 2188 C C . GLU A 1 273 ? -5.152 12.847 -32.715 1.00 33.25 273 GLU A C 1
ATOM 2190 O O . GLU A 1 273 ? -6.136 12.129 -32.786 1.00 33.25 273 GLU A O 1
ATOM 2195 N N . GLU A 1 274 ? -5.072 13.596 -31.611 1.00 34.50 274 GLU A N 1
ATOM 2196 C CA . GLU A 1 274 ? -4.216 14.689 -31.133 1.00 34.50 274 GLU A CA 1
ATOM 2197 C C . GLU A 1 274 ? -4.286 14.678 -29.589 1.00 34.50 274 GLU A C 1
ATOM 2199 O O . GLU A 1 274 ? -5.370 14.592 -29.014 1.00 34.50 274 GLU A O 1
ATOM 2204 N N . GLU A 1 275 ? -3.137 14.747 -28.914 1.00 35.06 275 GLU A N 1
ATOM 2205 C CA . GLU A 1 275 ? -3.034 15.055 -27.483 1.00 35.06 275 GLU A CA 1
ATOM 2206 C C . GLU A 1 275 ? -2.284 16.391 -27.421 1.00 35.06 275 GLU A C 1
ATOM 2208 O O . GLU A 1 275 ? -1.081 16.456 -27.687 1.00 35.06 275 GLU A O 1
ATOM 2213 N N . GLU A 1 276 ? -3.039 17.467 -27.207 1.00 40.78 276 GLU A N 1
ATOM 2214 C CA . GLU A 1 276 ? -2.527 18.824 -27.055 1.00 40.78 276 GLU A CA 1
ATOM 2215 C C . GLU A 1 276 ? -1.924 18.972 -25.654 1.00 40.78 276 GLU A C 1
ATOM 2217 O O . GLU A 1 276 ? -2.511 18.589 -24.640 1.00 40.78 276 GLU A O 1
ATOM 2222 N N . VAL A 1 277 ? -0.690 19.464 -25.640 1.00 37.94 277 VAL A N 1
ATOM 2223 C CA . VAL A 1 277 ? 0.163 19.678 -24.478 1.00 37.94 277 VAL A CA 1
ATOM 2224 C C . VAL A 1 277 ? 0.135 21.173 -24.170 1.00 37.94 277 VAL A C 1
ATOM 2226 O O . VAL A 1 277 ? 0.631 21.951 -24.976 1.00 37.94 277 VAL A O 1
ATOM 2229 N N . GLU A 1 278 ? -0.362 21.557 -22.997 1.00 42.22 278 GLU A N 1
ATOM 2230 C CA . GLU A 1 278 ? 0.031 22.798 -22.309 1.00 42.22 278 GLU A CA 1
ATOM 2231 C C . GLU A 1 278 ? 0.687 22.366 -20.987 1.00 42.22 278 GLU A C 1
ATOM 2233 O O . GLU A 1 278 ? 0.068 21.707 -20.154 1.00 42.22 278 GLU A O 1
ATOM 2238 N N . GLU A 1 279 ? 2.016 22.297 -20.957 1.00 41.38 279 GLU A N 1
ATOM 2239 C CA . GLU A 1 279 ? 2.942 23.324 -20.446 1.00 41.38 279 GLU A CA 1
ATOM 2240 C C . GLU A 1 279 ? 2.815 23.597 -18.938 1.00 41.38 279 GLU A C 1
ATOM 2242 O O . GLU A 1 279 ? 2.064 24.439 -18.459 1.00 41.38 279 GLU A O 1
ATOM 2247 N N . ASP A 1 280 ? 3.644 22.844 -18.213 1.00 35.66 280 ASP A N 1
ATOM 2248 C CA . ASP A 1 280 ? 4.101 23.071 -16.849 1.00 35.66 280 ASP A CA 1
ATOM 2249 C C . ASP A 1 280 ? 5.420 23.863 -16.941 1.00 35.66 280 ASP A C 1
ATOM 2251 O O . ASP A 1 280 ? 6.415 23.364 -17.481 1.00 35.66 280 ASP A O 1
ATOM 2255 N N . VAL A 1 281 ? 5.412 25.115 -16.476 1.00 37.84 281 VAL A N 1
ATOM 2256 C CA . VAL A 1 281 ? 6.598 25.969 -16.334 1.00 37.84 281 VAL A CA 1
ATOM 2257 C C . VAL A 1 281 ? 6.620 26.532 -14.917 1.00 37.84 281 VAL A C 1
ATOM 2259 O O . VAL A 1 281 ? 5.641 27.117 -14.460 1.00 37.84 281 VAL A O 1
ATOM 2262 N N . SER A 1 282 ? 7.809 26.446 -14.312 1.00 37.00 282 SER A N 1
ATOM 2263 C CA . SER A 1 282 ? 8.293 27.190 -13.141 1.00 37.00 282 SER A CA 1
ATOM 2264 C C . SER A 1 282 ? 8.305 26.429 -11.811 1.00 37.00 282 SER A C 1
ATOM 2266 O O . SER A 1 282 ? 7.485 26.643 -10.923 1.00 37.00 282 SER A O 1
ATOM 2268 N N . SER A 1 283 ? 9.342 25.606 -11.644 1.00 42.19 283 SER A N 1
ATOM 2269 C CA . SER A 1 283 ? 9.923 25.285 -10.337 1.00 42.19 283 SER A CA 1
ATOM 2270 C C . SER A 1 283 ? 11.445 25.490 -10.394 1.00 42.19 283 SER A C 1
ATOM 2272 O O . SER A 1 283 ? 12.220 24.535 -10.393 1.00 42.19 283 SER A O 1
ATOM 2274 N N . GLU A 1 284 ? 11.857 26.751 -10.501 1.00 45.72 284 GLU A N 1
ATOM 2275 C CA . GLU A 1 284 ? 13.199 27.248 -10.181 1.00 45.72 284 GLU A CA 1
ATOM 2276 C C . GLU A 1 284 ? 13.009 28.479 -9.290 1.00 45.72 284 GLU A C 1
ATOM 2278 O O . GLU A 1 284 ? 12.801 29.564 -9.811 1.00 45.72 284 GLU A O 1
ATOM 2283 N N . ASP A 1 285 ? 12.959 28.276 -7.969 1.00 47.38 285 ASP A N 1
ATOM 2284 C CA . ASP A 1 285 ? 13.327 29.246 -6.918 1.00 47.38 285 ASP A CA 1
ATOM 2285 C C . ASP A 1 285 ? 12.878 28.703 -5.551 1.00 47.38 285 ASP A C 1
ATOM 2287 O O . ASP A 1 285 ? 11.827 29.067 -5.045 1.00 47.38 285 ASP A O 1
ATOM 2291 N N . GLU A 1 286 ? 13.650 27.781 -4.960 1.00 45.81 286 GLU A N 1
ATOM 2292 C CA . GLU A 1 286 ? 13.557 27.458 -3.518 1.00 45.81 286 GLU A CA 1
ATOM 2293 C C . GLU A 1 286 ? 14.802 26.690 -3.013 1.00 45.81 286 GLU A C 1
ATOM 2295 O O . GLU A 1 286 ? 14.742 25.763 -2.211 1.00 45.81 286 GLU A O 1
ATOM 2300 N N . GLN A 1 287 ? 15.988 27.073 -3.501 1.00 46.06 287 GLN A N 1
ATOM 2301 C CA . GLN A 1 287 ? 17.277 26.645 -2.938 1.00 46.06 287 GLN A CA 1
ATOM 2302 C C . GLN A 1 287 ? 18.188 27.858 -2.754 1.00 46.06 287 GLN A C 1
ATOM 2304 O O . GLN A 1 287 ? 19.182 28.023 -3.461 1.00 46.06 287 GLN A O 1
ATOM 2309 N N . LYS A 1 288 ? 17.808 28.754 -1.834 1.00 47.12 288 LYS A N 1
ATOM 2310 C CA . LYS A 1 288 ? 18.667 29.852 -1.363 1.00 47.12 288 LYS A CA 1
ATOM 2311 C C . LYS A 1 288 ? 18.151 30.501 -0.070 1.00 47.12 288 LYS A C 1
ATOM 2313 O O . LYS A 1 288 ? 18.063 31.717 0.004 1.00 47.12 288 LYS A O 1
ATOM 2318 N N . GLU A 1 289 ? 17.804 29.717 0.955 1.00 46.31 289 GLU A N 1
ATOM 2319 C CA . GLU A 1 289 ? 17.419 30.312 2.254 1.00 46.31 289 GLU A CA 1
ATOM 2320 C C . GLU A 1 289 ? 17.678 29.454 3.513 1.00 46.31 289 GLU A C 1
ATOM 2322 O O . GLU A 1 289 ? 17.120 29.737 4.568 1.00 46.31 289 GLU A O 1
ATOM 2327 N N . GLU A 1 290 ? 18.562 28.448 3.461 1.00 43.31 290 GLU A N 1
ATOM 2328 C CA . GLU A 1 290 ? 18.912 27.635 4.652 1.00 43.31 290 GLU A CA 1
ATOM 2329 C C . GLU A 1 290 ? 20.392 27.688 5.076 1.00 43.31 290 GLU A C 1
ATOM 2331 O O . GLU A 1 290 ? 20.780 27.014 6.021 1.00 43.31 290 GLU A O 1
ATOM 2336 N N . GLU A 1 291 ? 21.215 28.555 4.477 1.00 43.38 291 GLU A N 1
ATOM 2337 C CA . GLU A 1 291 ? 22.640 28.716 4.842 1.00 43.38 291 GLU A CA 1
ATOM 2338 C C . GLU A 1 291 ? 22.938 30.042 5.576 1.00 43.38 291 GLU A C 1
AT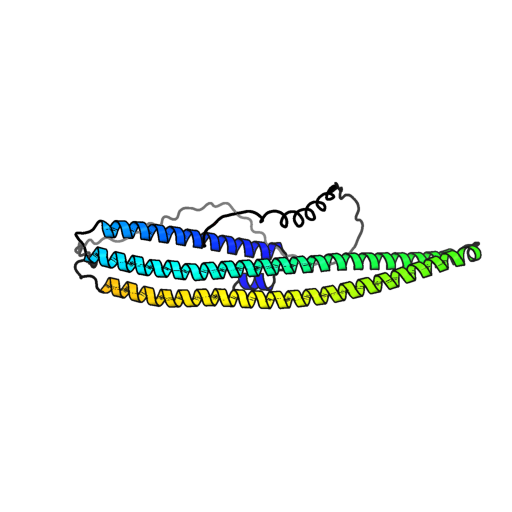OM 2340 O O . GLU A 1 291 ? 24.035 30.585 5.503 1.00 43.38 291 GLU A O 1
ATOM 2345 N N . LYS A 1 292 ? 21.945 30.605 6.284 1.00 47.56 292 LYS A N 1
ATOM 2346 C CA . LYS A 1 292 ? 22.096 31.881 7.015 1.00 47.56 292 LYS A CA 1
ATOM 2347 C C . LYS A 1 292 ? 21.424 31.913 8.395 1.00 47.56 292 LYS A C 1
ATOM 2349 O O . LYS A 1 292 ? 20.892 32.943 8.801 1.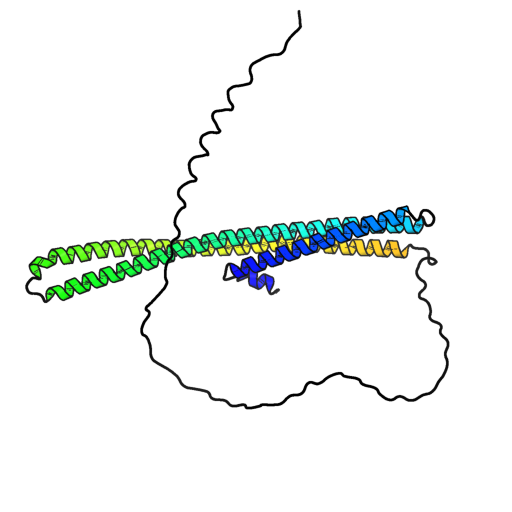00 47.56 292 LYS A O 1
ATOM 2354 N N . LYS A 1 293 ? 21.421 30.778 9.105 1.00 47.06 293 LYS A N 1
ATOM 2355 C CA . LYS A 1 293 ? 20.926 30.669 10.495 1.00 47.06 293 LYS A CA 1
ATOM 2356 C C . LYS A 1 293 ? 21.847 29.917 11.469 1.00 47.06 293 LYS A C 1
ATOM 2358 O O . LYS A 1 293 ? 21.433 29.676 12.596 1.00 47.06 293 LYS A O 1
ATOM 2363 N N . GLU A 1 294 ? 23.089 29.613 11.086 1.00 46.56 294 GLU A N 1
ATOM 2364 C CA . GLU A 1 294 ? 24.087 28.991 11.984 1.00 46.56 294 GLU A CA 1
ATOM 2365 C C . GLU A 1 294 ? 25.251 29.919 12.398 1.00 46.56 294 GLU A C 1
ATOM 2367 O O . GLU A 1 294 ? 26.124 29.485 13.136 1.00 46.56 294 GLU A O 1
ATOM 2372 N N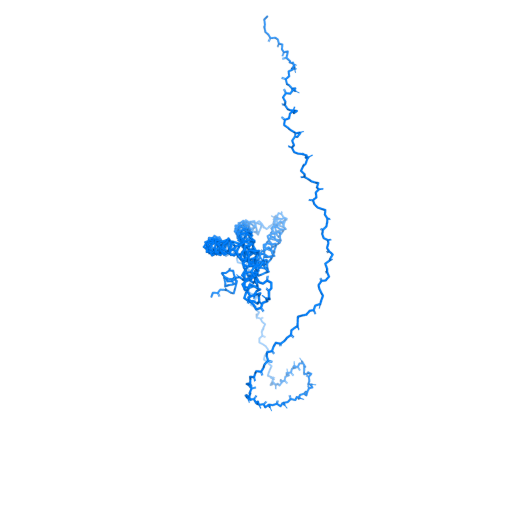 . GLU A 1 295 ? 25.250 31.206 12.024 1.00 45.00 295 GLU A N 1
ATOM 2373 C CA . GLU A 1 295 ? 26.335 32.153 12.380 1.00 45.00 295 GLU A CA 1
ATOM 2374 C C . GLU A 1 295 ? 25.926 33.293 13.340 1.00 45.00 295 GLU A C 1
ATOM 2376 O O . GLU A 1 295 ? 26.702 34.214 13.563 1.00 45.00 295 GLU A O 1
ATOM 2381 N N . GLU A 1 296 ? 24.741 33.244 13.961 1.00 44.69 296 GLU A N 1
ATOM 2382 C CA . GLU A 1 296 ? 24.253 34.332 14.841 1.00 44.69 296 GLU A CA 1
ATOM 2383 C C . GLU A 1 296 ? 23.885 33.882 16.273 1.00 44.69 296 GLU A C 1
ATOM 2385 O O . GLU A 1 296 ? 23.096 34.535 16.952 1.00 44.69 296 GLU A O 1
ATOM 2390 N N . SER A 1 297 ? 24.462 32.777 16.768 1.00 47.62 297 SER A N 1
ATOM 2391 C CA . SER A 1 297 ? 24.269 32.319 18.160 1.00 47.62 297 SER A CA 1
ATOM 2392 C C . SER A 1 297 ? 25.546 32.202 19.008 1.00 47.62 297 SER A C 1
ATOM 2394 O O . SER A 1 297 ? 25.487 31.607 20.081 1.00 47.62 297 SER A O 1
ATOM 2396 N N . GLU A 1 298 ? 26.682 32.769 18.580 1.00 48.12 298 GLU A N 1
ATOM 2397 C CA . GLU A 1 298 ? 27.936 32.775 19.369 1.00 48.12 298 GLU A CA 1
ATOM 2398 C C . GLU A 1 298 ? 28.358 34.142 19.946 1.00 48.12 298 GLU A C 1
ATOM 2400 O O . GLU A 1 298 ? 29.363 34.224 20.646 1.00 48.12 298 GLU A O 1
ATOM 2405 N N . GLU A 1 299 ? 27.567 35.205 19.790 1.00 51.31 299 GLU A N 1
ATOM 2406 C CA . GLU A 1 299 ? 27.833 36.492 20.451 1.00 51.31 299 GLU A CA 1
ATOM 2407 C C . GLU A 1 299 ? 26.588 36.998 21.184 1.00 51.31 299 GLU A C 1
ATOM 2409 O O . GLU A 1 299 ? 25.758 37.682 20.598 1.00 51.31 299 GLU A O 1
ATOM 2414 N N . THR A 1 300 ? 26.430 36.626 22.463 1.00 47.56 300 THR A N 1
ATOM 2415 C CA . THR A 1 300 ? 25.881 37.454 23.570 1.00 47.56 300 THR A CA 1
ATOM 2416 C C . THR A 1 300 ? 25.598 36.594 24.812 1.00 47.56 300 THR A C 1
ATOM 2418 O O . THR A 1 300 ? 24.473 36.193 25.087 1.00 47.56 300 THR A O 1
ATOM 2421 N N . ALA A 1 301 ? 26.634 36.336 25.612 1.00 44.84 301 ALA A N 1
ATOM 2422 C CA . ALA A 1 301 ? 26.487 35.969 27.025 1.00 44.84 301 ALA A CA 1
ATOM 2423 C C . ALA A 1 301 ? 27.758 36.376 27.789 1.00 44.84 301 ALA A C 1
ATOM 2425 O O . ALA A 1 301 ? 28.565 35.544 28.190 1.00 44.84 301 ALA A O 1
ATOM 2426 N N . SER A 1 302 ? 27.974 37.686 27.919 1.00 47.41 302 SER A N 1
ATOM 2427 C CA . SER A 1 302 ? 29.069 38.275 28.695 1.00 47.41 302 SER A CA 1
ATOM 2428 C C . SER A 1 302 ? 28.616 39.621 29.262 1.00 47.41 302 SER A C 1
ATOM 2430 O O . SER A 1 302 ? 28.625 40.603 28.524 1.00 47.41 302 SER A O 1
ATOM 2432 N N . SER A 1 303 ? 28.242 39.602 30.548 1.00 48.47 303 SER A N 1
ATOM 2433 C CA . SER A 1 303 ? 28.030 40.692 31.533 1.00 48.47 303 SER A CA 1
ATOM 2434 C C . SER A 1 303 ? 26.722 40.415 32.281 1.00 48.47 303 SER A C 1
ATOM 2436 O O . SER A 1 303 ? 25.733 40.090 31.632 1.00 48.47 303 SER A O 1
ATOM 2438 N N . ASP A 1 304 ? 26.535 40.585 33.578 1.00 45.09 304 ASP A N 1
ATOM 2439 C CA . ASP A 1 304 ? 27.350 40.966 34.730 1.00 45.09 304 ASP A CA 1
ATOM 2440 C C . ASP A 1 304 ? 26.338 40.919 35.889 1.00 45.09 304 ASP A C 1
ATOM 2442 O O . ASP A 1 304 ? 25.306 41.567 35.758 1.00 45.09 304 ASP A O 1
ATOM 2446 N N . GLU A 1 305 ? 26.605 40.220 36.995 1.00 53.16 305 GLU A N 1
ATOM 2447 C CA . GLU A 1 305 ? 26.105 40.574 38.342 1.00 53.16 305 GLU A CA 1
ATOM 2448 C C . GLU A 1 305 ? 27.172 40.088 39.348 1.00 53.16 305 GLU A C 1
ATOM 2450 O O . GLU A 1 305 ? 27.550 38.919 39.328 1.00 53.16 305 GLU A O 1
ATOM 2455 N N . ASN A 1 306 ? 27.911 41.002 39.999 1.00 47.66 306 ASN A N 1
ATOM 2456 C CA . ASN A 1 306 ? 27.685 41.483 41.381 1.00 47.66 306 ASN A CA 1
ATOM 2457 C C . ASN A 1 306 ? 27.522 40.332 42.393 1.00 47.66 306 ASN A C 1
ATOM 2459 O O . ASN A 1 306 ? 26.736 39.427 42.165 1.00 47.66 306 ASN A O 1
ATOM 2463 N N . SER A 1 307 ? 28.102 40.292 43.588 1.00 46.75 307 SER A N 1
ATOM 2464 C CA . SER A 1 307 ? 28.978 41.133 44.410 1.00 46.75 307 SER A CA 1
ATOM 2465 C C . SER A 1 307 ? 29.065 40.392 45.764 1.00 46.75 307 SER A C 1
ATOM 2467 O O . SER A 1 307 ? 28.170 39.605 46.058 1.00 46.75 307 SER A O 1
ATOM 2469 N N . GLU A 1 308 ? 30.052 40.727 46.599 1.00 49.44 308 GLU A N 1
ATOM 2470 C CA . GLU A 1 308 ? 30.170 40.372 48.034 1.00 49.44 308 GLU A CA 1
ATOM 2471 C C . GLU A 1 308 ? 30.738 38.981 48.382 1.00 49.44 308 GLU A C 1
ATOM 2473 O O . GLU A 1 308 ? 30.028 37.984 48.401 1.00 49.44 308 GLU A O 1
ATOM 2478 N N . GLU A 1 309 ? 32.029 38.941 48.734 1.00 52.88 309 GLU A N 1
ATOM 2479 C CA . GLU A 1 309 ? 32.507 38.536 50.071 1.00 52.88 309 GLU A CA 1
ATOM 2480 C C . GLU A 1 309 ? 33.993 38.946 50.238 1.00 52.88 309 GLU A C 1
ATOM 2482 O O . GLU A 1 309 ? 34.810 38.689 49.352 1.00 52.88 309 GLU A O 1
ATOM 2487 N N . ASP A 1 310 ? 34.268 39.600 51.378 1.00 46.19 310 ASP A N 1
ATOM 2488 C CA . ASP A 1 310 ? 35.532 40.112 51.968 1.00 46.19 310 ASP A CA 1
ATOM 2489 C C . ASP A 1 310 ? 36.270 41.332 51.364 1.00 46.19 310 ASP A C 1
ATOM 2491 O O . ASP A 1 310 ? 36.957 41.232 50.321 1.00 46.19 310 ASP A O 1
#

Secondary structure (DSSP, 8-state):
--HHHHHHHH--SHHHHHHHHHHHHHHHHHHHHHHHHHHHHHHHHHHHHHH-TT-HHHHHHHHHHHHHHHHHHHHHHHHHHHHHHHHHHHHHHHHHHHHHHHHHHHHHHHHHHHHHHHHHHHHHHHHHHHHTTSTTHHHHHHHHHHHHHHHHHHHHHHHHHHHHHHHHHHHHHHHHHHHHHHHHHHHHHHHHHHHHHHHHHHHHHHHHHHHHHHTS-TTTS-----------------------------------------------------------------SSSSSSSSSSSSS-----------

pLDDT: mean 76.25, std 24.11, range [28.83, 98.38]

Organism: NCBI:txid1746091

=== Feature glossary ===
The record interleaves many kinds of information about one protein. Here is each kind framed as the question it answers.

Q: What are the backbone torsion angles?
A: φ (phi) and ψ (psi) are the two rotatable backbone dihedrals per residue: φ is the C(i-1)–N–Cα–C torsion, ψ is the N–Cα–C–N(i+1) torsion, both in degrees on (−180°, 180°]. α-helical residues cluster near (−60°, −45°); β-strand residues near (−120°, +130°). A Ramachandran plot is simply a scatter of (φ, ψ) for every residue.

Q: What is the amino-acid chain?
A: This is the polypeptide sequence — one letter per residue, N-terminus first. Length ranges from a few dozen residues for small domains to over a thousand for large multi-domain proteins.

Q: How mobile is each atom in the crystal?
A: For experimental (PDB) structures, the B-factor (temperature factor) quantifies the positional spread of each atom in the crystal — a combination of thermal vibration and static disorder — in units of Å². High B-factors mark flexible loops or poorly resolved regions; low B-factors mark the rigid, well-ordered core.

Q: Are the domains correctly placed relative to each other?
A: Predicted Aligned Error (PAE) is an AlphaFold confidence matrix: entry (i, j) is the expected error in the position of residue j, in ångströms, when the prediction is superimposed on the true structure at residue i. Low PAE within a block of residues means that block is internally rigid and well-predicted; high PAE between two blocks means their relative placement is uncertain even if each block individually is confident.

Q: How confident is the AlphaFold model at each residue?
A: pLDDT is the predicted lDDT-Cα score: AlphaFold's confidence that the local environment of each residue (all inter-atomic distances within 15 Å) is correctly placed. It is a per-residue number between 0 and 100, with higher meaning more reliable.

Q: What family and function is it annotated with?
A: Functional annotations link the protein to curated databases. InterPro entries identify conserved domains and families by matching the sequence against member-database signatures (Pfam, PROSITE, CDD, …). Gene Ontology (GO) terms describe molecular function, biological process, and cellular component in a controlled vocabulary. CATH places the structure in a hierarchical fold classification (Class/Architecture/Topology/Homologous-superfamily). The organism is the source species.

Q: How big and how compact is the whole molecule?
A: Three whole-structure scalars: the radius of gyration (RMS distance of Cα from centroid, in Å), the count of Cα–Cα contacts (pairs closer than 8 Å and separated by more than four residues in sequence — i.e. tertiary, not local, contacts), and the bounding-box dimensions. Together they distinguish compact globular folds from extended fibres or disordered chains.

Q: What known structures does this most resemble?
A: The Foldseek neighbor list gives the closest experimentally determined structures in the PDB, ranked by structural alignment. TM-score near 1 means near-identical fold; near 0.3 means only rough topology match. This is how one finds what a novel AlphaFold prediction most resembles in the solved-structure universe.

Q: Which residues are buried vs exposed?
A: SASA measures how much of the protein is reachable by solvent. It is computed by rolling a water-sized probe over the atomic surface and summing the exposed area (Å²). Per-residue SASA distinguishes core (buried, low SASA) from surface (exposed, high SASA) residues; total SASA is a whole-molecule size measure.

Q: Which residues are in helices, strands, or loops?
A: Eight-state secondary structure (DSSP): H is the canonical α-helix, G the tighter 3₁₀-helix, I the wider π-helix; E/B are β-structure, T and S are turns and bends, and '-' is everything else. DSSP derives these from the pattern of main-chain N–H···O=C hydrogen bonds, not from the sequence.

Q: Where is each backbone atom in 3D?
A: Structure coordinates are given as an mmCIF _atom_site loop: one row per atom with element, residue name, chain id, sequence number, and x/y/z position in Å. Only the four main-chain atoms per residue are included here; side chains are omitted to keep the record compact.

Q: What if only a Cα trace is available?
A: Three-state secondary structure (P-SEA) collapses the eight DSSP classes into helix (a), strand (b), and coil (c). P-SEA assigns these from Cα geometry alone — distances and angles — without requiring backbone oxygens, so it works on any Cα trace.

Q: What do the rendered images show?
A: The six renders are orthographic views along the three Cartesian axes in both directions. Representation (cartoon, sticks, or surface) and color scheme (sequence-rainbow or by-chain) vary across proteins so the training set covers all the common visualization conventions.

Q: What does the local fold look like, residue by residue?
A: Foldseek's 3Di representation compresses backbone geometry into a per-residue letter drawn from a learned twenty-state alphabet. It captures the tertiary interaction pattern aroun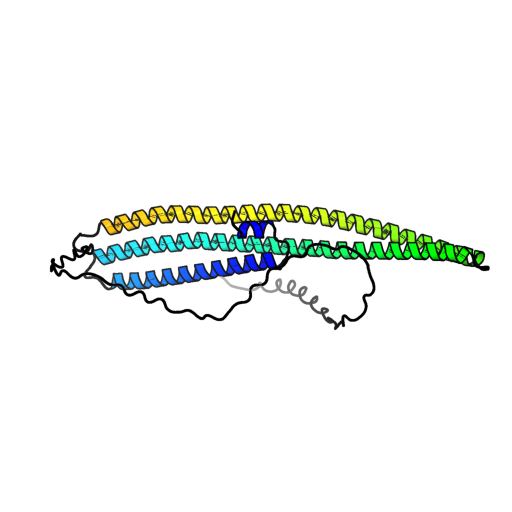d each residue — which residues are packed against it in space, regardless of where they are in sequence.

Q: What do the diagnostic plots show?
A: The contact map is a binary N×N matrix image: pixel (i, j) is dark where Cα_i and Cα_j are within 8 Å and |i−j|>4. Because the |i−j|>4 filter removes local helical contacts, off-diagonal stripes parallel to the main diagonal indicate parallel β-sheets; stripes perpendicular to it indicate antiparallel β-sheets. The Ramachandran plot scatters every residue's (φ, ψ) pair against the sterically allowed regions. The PAE heatmap renders the predicted-aligned-error matrix.